Protein AF-X1MU13-F1 (afdb_monomer_lite)

pLDDT: mean 88.99, std 7.66, range [44.75, 97.38]

Foldseek 3Di:
DCLPLVLLLQLLLLVLLLVLQCVVPVFFDPVLLVLLSVLLSLLSNLSSVLVVQAPPPDPDDPPLSNVVSNVNSNVSSCPLVVLVVQAALDLPDGDPRHDHLVRSLVVVVVVVVVVCVVVVQVCQQPPPDDHRHDPVVVVVDDPVVVVVVVVVVVVVSVLSSVLSVVCSQLNSSLSSNLSCVVVLVVLCCVCPVVVSCVRGDPPSVVSSVSSNVSNVSSNVSSRVRNVD

InterPro domains:
  IPR009834 Ureide permease [PF07168] (65-223)
  IPR010651 Sugar transport protein [PTHR16119] (62-220)

Structure (mmCIF, N/CA/C/O backbone):
data_AF-X1MU13-F1
#
_entry.id   AF-X1MU13-F1
#
loop_
_atom_site.group_PDB
_atom_site.id
_atom_site.type_symbol
_atom_site.label_atom_id
_atom_site.label_alt_id
_atom_site.label_comp_id
_atom_site.label_asym_id
_atom_site.label_entity_id
_atom_site.label_seq_id
_atom_site.pdbx_PDB_ins_code
_atom_site.Cartn_x
_atom_site.Cartn_y
_atom_site.Cartn_z
_atom_site.occupancy
_atom_site.B_iso_or_equiv
_atom_site.auth_seq_id
_atom_site.auth_comp_id
_atom_site.auth_asym_id
_atom_site.auth_atom_id
_atom_site.pdbx_PDB_model_num
ATOM 1 N N . GLY A 1 1 ? -15.919 -3.069 11.197 1.00 44.75 1 GLY A N 1
ATOM 2 C CA . GLY A 1 1 ? -16.011 -2.377 9.890 1.00 44.75 1 GLY A CA 1
ATOM 3 C C . GLY A 1 1 ? -14.692 -2.392 9.126 1.00 44.75 1 GLY A C 1
ATOM 4 O O . GLY A 1 1 ? -14.558 -3.179 8.194 1.00 44.75 1 GLY A O 1
ATOM 5 N N . MET A 1 2 ? -13.712 -1.568 9.528 1.00 52.81 2 MET A N 1
ATOM 6 C CA . MET A 1 2 ? -12.391 -1.508 8.869 1.00 52.81 2 MET A CA 1
ATOM 7 C C . MET A 1 2 ? -11.614 -2.832 8.940 1.00 52.81 2 MET A C 1
ATOM 9 O O . MET A 1 2 ? -11.012 -3.215 7.949 1.00 52.81 2 MET A O 1
ATOM 13 N N . SER A 1 3 ? -11.747 -3.591 10.033 1.00 58.16 3 SER A N 1
ATOM 14 C CA . SER A 1 3 ? -11.114 -4.906 10.262 1.00 58.16 3 SER A CA 1
ATOM 15 C C . SER A 1 3 ? -11.415 -5.999 9.228 1.00 58.16 3 SER A C 1
ATOM 17 O O . SER A 1 3 ? -10.824 -7.065 9.292 1.00 58.16 3 SER A O 1
ATOM 19 N N . VAL A 1 4 ? -12.342 -5.782 8.292 1.00 59.03 4 VAL A N 1
ATOM 20 C CA . VAL A 1 4 ? -12.641 -6.730 7.201 1.00 59.03 4 VAL A CA 1
ATOM 21 C C . VAL A 1 4 ? -12.530 -6.047 5.845 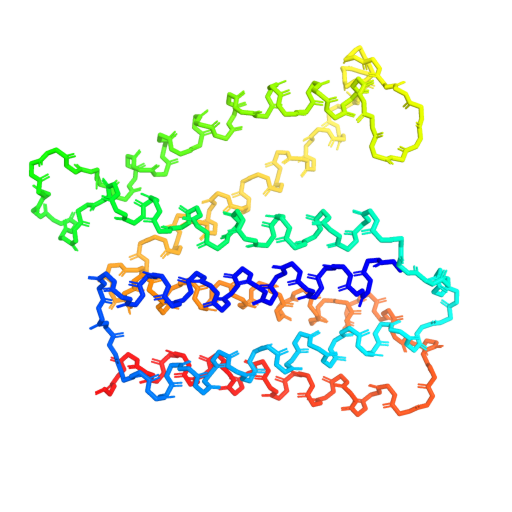1.00 59.03 4 VAL A C 1
ATOM 23 O O . VAL A 1 4 ? -11.964 -6.609 4.917 1.00 59.03 4 VAL A O 1
ATOM 26 N N . ALA A 1 5 ? -13.029 -4.817 5.734 1.00 72.19 5 ALA A N 1
ATOM 27 C CA . ALA A 1 5 ? -13.019 -4.069 4.485 1.00 72.19 5 ALA A CA 1
ATOM 28 C C . ALA A 1 5 ? -11.577 -3.721 4.040 1.00 72.19 5 ALA A C 1
ATOM 30 O O . ALA A 1 5 ? -11.226 -3.873 2.873 1.00 72.19 5 ALA A O 1
ATOM 31 N N . PHE A 1 6 ? -10.707 -3.339 4.979 1.00 74.56 6 PHE A N 1
ATOM 32 C CA . PHE A 1 6 ? -9.302 -3.020 4.704 1.00 74.56 6 PHE A CA 1
ATOM 33 C C . PHE A 1 6 ? -8.482 -4.245 4.237 1.00 74.56 6 PHE A C 1
ATOM 35 O O . PHE A 1 6 ? -7.893 -4.162 3.157 1.00 74.56 6 PHE A O 1
ATOM 42 N N . PRO A 1 7 ? -8.522 -5.402 4.934 1.00 82.94 7 PRO A N 1
ATOM 43 C CA . PRO A 1 7 ? -7.899 -6.646 4.469 1.00 82.94 7 PRO A CA 1
ATOM 44 C C . PRO A 1 7 ? -8.317 -7.068 3.062 1.00 82.94 7 PRO A C 1
ATOM 46 O O . PRO A 1 7 ? -7.475 -7.453 2.255 1.00 82.94 7 PRO A O 1
ATOM 49 N N . VAL A 1 8 ? -9.615 -6.971 2.753 1.00 85.12 8 VAL A N 1
ATOM 50 C CA . VAL A 1 8 ? -10.147 -7.333 1.433 1.00 85.12 8 VAL A CA 1
ATOM 51 C C . VAL A 1 8 ? -9.581 -6.411 0.356 1.00 85.12 8 VAL A C 1
ATOM 53 O O . VAL A 1 8 ? -9.080 -6.897 -0.653 1.00 85.12 8 VAL A O 1
ATOM 56 N N . GLY A 1 9 ? -9.609 -5.094 0.575 1.00 88.81 9 GLY A N 1
ATOM 57 C CA . GLY A 1 9 ? -9.086 -4.133 -0.396 1.00 88.81 9 GLY A CA 1
ATOM 58 C C . GLY A 1 9 ? -7.592 -4.322 -0.670 1.00 88.81 9 GLY A C 1
ATOM 59 O O . GLY A 1 9 ? -7.191 -4.442 -1.825 1.00 88.81 9 GLY A O 1
ATOM 60 N N . ILE A 1 10 ? -6.773 -4.410 0.381 1.00 87.88 10 ILE A N 1
ATOM 61 C CA . ILE A 1 10 ? -5.314 -4.547 0.240 1.00 87.88 10 ILE A CA 1
ATOM 62 C C . ILE A 1 10 ? -4.925 -5.918 -0.306 1.00 87.88 10 ILE A C 1
ATOM 64 O O . ILE A 1 10 ? -4.063 -5.995 -1.176 1.00 87.88 10 ILE A O 1
ATOM 68 N N . GLY A 1 11 ? -5.571 -6.993 0.155 1.00 90.44 11 GLY A N 1
ATOM 69 C CA . GLY A 1 11 ? -5.313 -8.341 -0.348 1.00 90.44 11 GLY A CA 1
ATOM 70 C C . GLY A 1 11 ? -5.619 -8.461 -1.841 1.00 90.44 11 GLY A C 1
ATOM 71 O O . GLY A 1 11 ? -4.804 -8.992 -2.593 1.00 90.44 11 GLY A O 1
ATOM 72 N N . ILE A 1 12 ? -6.750 -7.901 -2.292 1.00 92.50 12 ILE A N 1
ATOM 73 C CA . ILE A 1 12 ? -7.093 -7.842 -3.720 1.00 92.50 12 ILE A CA 1
ATOM 74 C C . ILE A 1 12 ? -6.062 -7.014 -4.484 1.00 92.50 12 ILE A C 1
ATOM 76 O O . ILE A 1 12 ? -5.574 -7.479 -5.512 1.00 92.50 12 ILE A O 1
ATOM 80 N N . ALA A 1 13 ? -5.713 -5.823 -3.986 1.00 93.44 13 ALA A N 1
ATOM 81 C CA . ALA A 1 13 ? -4.733 -4.955 -4.630 1.00 93.44 13 ALA A CA 1
ATOM 82 C C . ALA A 1 13 ? -3.395 -5.675 -4.821 1.00 93.44 13 ALA A C 1
ATOM 84 O O . ALA A 1 13 ? -2.892 -5.725 -5.939 1.00 93.44 13 ALA A O 1
ATOM 85 N N . LEU A 1 14 ? -2.880 -6.312 -3.763 1.00 93.94 14 LEU A N 1
ATOM 86 C CA . LEU A 1 14 ? -1.647 -7.094 -3.781 1.00 93.94 14 LEU A CA 1
ATOM 87 C C . LEU A 1 14 ? -1.684 -8.192 -4.846 1.00 93.94 14 LEU A C 1
ATOM 89 O O . LEU A 1 14 ? -0.840 -8.213 -5.739 1.00 93.94 14 LEU A O 1
ATOM 93 N N . VAL A 1 15 ? -2.655 -9.103 -4.752 1.00 95.00 15 VAL A N 1
ATOM 94 C CA . VAL A 1 15 ? -2.725 -10.276 -5.632 1.00 95.00 15 VAL A CA 1
ATOM 95 C C . VAL A 1 15 ? -2.905 -9.838 -7.080 1.00 95.00 15 VAL A C 1
ATOM 97 O O . VAL A 1 15 ? -2.161 -10.271 -7.960 1.00 95.00 15 VAL A O 1
ATOM 100 N N . LEU A 1 16 ? -3.860 -8.940 -7.327 1.00 95.00 16 LEU A N 1
ATOM 101 C CA . LEU A 1 16 ? -4.153 -8.456 -8.666 1.00 95.00 16 LEU A CA 1
ATOM 102 C C . LEU A 1 16 ? -2.959 -7.696 -9.246 1.00 95.00 16 LEU A C 1
ATOM 104 O O . LEU A 1 16 ? -2.559 -7.967 -10.374 1.00 95.00 16 LEU A O 1
ATOM 108 N N . GLY A 1 17 ? -2.359 -6.788 -8.480 1.00 93.06 17 GLY A N 1
ATOM 109 C CA . GLY A 1 17 ? -1.229 -5.993 -8.938 1.00 93.06 17 GLY A CA 1
ATOM 110 C C . GLY A 1 17 ? 0.007 -6.839 -9.232 1.00 93.06 17 GLY A C 1
ATOM 111 O O . GLY A 1 17 ? 0.627 -6.635 -10.276 1.00 93.06 17 GLY A O 1
ATOM 112 N N . VAL A 1 18 ? 0.335 -7.843 -8.409 1.00 93.56 18 VAL A N 1
ATOM 113 C CA . VAL A 1 18 ? 1.452 -8.759 -8.709 1.00 93.56 18 VAL A CA 1
ATOM 114 C C . VAL A 1 18 ? 1.170 -9.562 -9.978 1.00 93.56 18 VAL A C 1
ATOM 116 O O . VAL A 1 18 ? 2.009 -9.573 -10.876 1.00 93.56 18 VAL A O 1
ATOM 119 N N . ILE A 1 19 ? -0.017 -10.168 -10.109 1.00 94.19 19 ILE A N 1
ATOM 120 C CA . ILE A 1 19 ? -0.389 -10.946 -11.306 1.00 94.19 19 ILE A CA 1
ATOM 121 C C . ILE A 1 19 ? -0.325 -10.076 -12.564 1.00 94.19 19 ILE A C 1
ATOM 123 O O . ILE A 1 19 ? 0.229 -10.484 -13.585 1.00 94.19 19 ILE A O 1
ATOM 127 N N . LEU A 1 20 ? -0.903 -8.876 -12.508 1.00 93.38 20 LEU A N 1
ATOM 128 C CA . LEU A 1 20 ? -0.960 -7.975 -13.649 1.00 93.38 20 LEU A CA 1
ATOM 129 C C . LEU A 1 20 ? 0.431 -7.511 -14.074 1.00 93.38 20 LEU A C 1
ATOM 131 O O . LEU A 1 20 ? 0.701 -7.484 -15.272 1.00 93.38 20 LEU A O 1
ATOM 135 N N . ASN A 1 21 ? 1.306 -7.152 -13.137 1.00 91.69 21 ASN A N 1
ATOM 136 C CA . ASN A 1 21 ? 2.662 -6.729 -13.480 1.00 91.69 21 ASN A CA 1
ATOM 137 C C . ASN A 1 21 ? 3.511 -7.909 -13.977 1.00 91.69 21 ASN A C 1
ATOM 139 O O . ASN A 1 21 ? 4.212 -7.769 -14.976 1.00 91.69 21 ASN A O 1
ATOM 143 N N . TYR A 1 22 ? 3.378 -9.091 -13.366 1.00 92.06 22 TYR A N 1
ATOM 144 C CA . TYR A 1 22 ? 4.136 -10.281 -13.766 1.00 92.06 22 TYR A CA 1
ATOM 145 C C . TYR A 1 22 ? 3.783 -10.747 -15.184 1.00 92.06 22 TYR A C 1
ATOM 147 O O . TYR A 1 22 ? 4.659 -11.138 -15.943 1.00 92.06 22 TYR A O 1
ATOM 155 N N . LYS A 1 23 ? 2.508 -10.647 -15.590 1.00 91.31 23 LYS A N 1
ATOM 156 C CA . LYS A 1 23 ? 2.084 -10.984 -16.962 1.00 91.31 23 LYS A CA 1
ATOM 157 C C . LYS A 1 23 ? 2.728 -10.114 -18.046 1.00 91.31 23 LYS A C 1
ATOM 159 O O . LYS A 1 23 ? 2.787 -10.549 -19.188 1.00 91.31 23 LYS A O 1
ATOM 164 N N . VAL A 1 24 ? 3.121 -8.881 -17.723 1.00 86.44 24 VAL A N 1
ATOM 165 C CA . VAL A 1 24 ? 3.735 -7.953 -18.693 1.00 86.44 24 VAL A CA 1
ATOM 166 C C . VAL A 1 24 ? 5.239 -8.139 -18.720 1.00 86.44 24 VAL A C 1
ATOM 168 O O . VAL A 1 24 ? 5.832 -8.202 -19.791 1.00 86.44 24 VAL A O 1
ATOM 171 N N . THR A 1 25 ? 5.843 -8.243 -17.540 1.00 84.44 25 THR A N 1
ATOM 172 C CA . THR A 1 25 ? 7.286 -8.389 -17.390 1.00 84.44 25 THR A CA 1
ATOM 173 C C . THR A 1 25 ? 7.544 -9.541 -16.418 1.00 84.44 25 THR A C 1
ATOM 175 O O . THR A 1 25 ? 7.655 -9.309 -15.209 1.00 84.44 25 THR A O 1
ATOM 178 N N . PRO A 1 26 ? 7.572 -10.793 -16.916 1.00 87.44 26 PRO A N 1
ATOM 179 C CA . PRO A 1 26 ? 7.738 -11.978 -16.082 1.00 87.44 26 PRO A CA 1
ATOM 180 C C . PRO A 1 26 ? 9.185 -12.064 -15.597 1.00 87.44 26 PRO A C 1
ATOM 182 O O . PRO A 1 26 ? 10.057 -12.626 -16.254 1.00 87.44 26 PRO A O 1
ATOM 185 N N . ILE A 1 27 ? 9.442 -11.447 -14.446 1.00 88.69 27 ILE A N 1
ATOM 186 C CA . ILE A 1 27 ? 10.748 -11.406 -13.790 1.00 88.69 27 ILE A CA 1
ATOM 187 C C . ILE A 1 27 ? 10.697 -12.237 -12.507 1.00 88.69 27 ILE A C 1
ATOM 189 O O . ILE A 1 27 ? 9.871 -11.972 -11.633 1.00 88.69 27 ILE A O 1
ATOM 193 N N . GLY A 1 28 ? 11.632 -13.184 -12.386 1.00 90.88 28 GLY A N 1
ATOM 194 C CA . GLY A 1 28 ? 11.802 -14.051 -11.219 1.00 90.88 28 GLY A CA 1
ATOM 195 C C . GLY A 1 28 ? 10.944 -15.318 -11.245 1.00 90.88 28 GLY A C 1
ATOM 196 O O . GLY A 1 28 ? 10.003 -15.440 -12.038 1.00 90.88 28 GLY A O 1
ATOM 197 N N . ASN A 1 29 ? 11.263 -16.265 -10.361 1.00 94.69 29 ASN A N 1
ATOM 198 C CA . ASN A 1 29 ? 10.559 -17.537 -10.242 1.00 94.69 29 ASN A CA 1
ATOM 199 C C . ASN A 1 29 ? 9.082 -17.336 -9.830 1.00 94.69 29 ASN A C 1
ATOM 201 O O . ASN A 1 29 ? 8.804 -16.870 -8.717 1.00 94.69 29 ASN A O 1
ATOM 205 N N . PRO A 1 30 ? 8.113 -17.735 -10.678 1.00 93.94 30 PRO A N 1
ATOM 206 C CA . PRO A 1 30 ? 6.696 -17.490 -10.422 1.00 93.94 30 PRO A CA 1
ATOM 207 C C . PRO A 1 30 ? 6.184 -18.255 -9.201 1.00 93.94 30 PRO A C 1
ATOM 209 O O . PRO A 1 30 ? 5.375 -17.726 -8.443 1.00 93.94 30 PRO A O 1
ATOM 212 N N . ILE A 1 31 ? 6.651 -19.487 -8.983 1.00 95.75 31 ILE A N 1
ATOM 213 C CA . ILE A 1 31 ? 6.179 -20.336 -7.883 1.00 95.75 31 ILE A CA 1
ATOM 214 C C . ILE A 1 31 ? 6.548 -19.689 -6.549 1.00 95.75 31 ILE A C 1
ATOM 216 O O . ILE A 1 31 ? 5.691 -19.525 -5.683 1.00 95.75 31 ILE A O 1
ATOM 220 N N . ILE A 1 32 ? 7.805 -19.262 -6.409 1.00 96.19 32 ILE A N 1
ATOM 221 C CA . ILE A 1 32 ? 8.304 -18.619 -5.188 1.00 96.19 32 ILE A CA 1
ATOM 222 C C . ILE A 1 32 ? 7.608 -17.269 -4.973 1.00 96.19 32 ILE A C 1
ATOM 224 O O . ILE A 1 32 ? 7.171 -16.977 -3.858 1.00 96.19 32 ILE A O 1
ATOM 228 N N . LEU A 1 33 ? 7.429 -16.478 -6.038 1.00 95.69 33 LEU A N 1
ATOM 229 C CA . LEU A 1 33 ? 6.733 -15.193 -5.968 1.00 95.69 33 LEU A CA 1
ATOM 230 C C . LEU A 1 33 ? 5.293 -15.354 -5.467 1.00 95.69 33 LEU A C 1
ATOM 232 O O . LEU A 1 33 ? 4.890 -14.684 -4.516 1.00 95.69 33 LEU A O 1
ATOM 236 N N . PHE A 1 34 ? 4.512 -16.249 -6.078 1.00 96.25 34 PHE A N 1
ATOM 237 C CA . PHE A 1 34 ? 3.111 -16.445 -5.702 1.00 96.25 34 PHE A CA 1
ATOM 238 C C . PHE A 1 34 ? 2.955 -17.122 -4.338 1.00 96.25 34 PHE A C 1
ATOM 240 O O . PHE A 1 34 ? 2.013 -16.793 -3.618 1.00 96.25 34 PHE A O 1
ATOM 247 N N . LEU A 1 35 ? 3.891 -17.990 -3.935 1.00 97.31 35 LEU A N 1
ATOM 248 C CA . LEU A 1 35 ? 3.956 -18.518 -2.569 1.00 97.31 35 LEU A CA 1
ATOM 249 C C . LEU A 1 35 ? 4.182 -17.385 -1.555 1.00 97.31 35 LEU A C 1
ATOM 251 O O . LEU A 1 35 ? 3.479 -17.300 -0.548 1.00 97.31 35 LEU A O 1
ATOM 255 N N . GLY A 1 36 ? 5.119 -16.478 -1.847 1.00 96.75 36 GLY A N 1
ATOM 256 C CA . GLY A 1 36 ? 5.383 -15.304 -1.020 1.00 96.75 36 GLY A CA 1
ATOM 257 C C . GLY A 1 36 ? 4.160 -14.393 -0.904 1.00 96.75 36 GLY A C 1
ATOM 258 O O . GLY A 1 36 ? 3.755 -14.032 0.200 1.00 96.75 36 GLY A O 1
ATOM 259 N N . VAL A 1 37 ? 3.496 -14.102 -2.027 1.00 96.81 37 VAL A N 1
ATOM 260 C CA . VAL A 1 37 ? 2.235 -13.342 -2.048 1.00 96.81 37 VAL A CA 1
ATOM 261 C C . VAL A 1 37 ? 1.146 -14.034 -1.228 1.00 96.81 37 VAL A C 1
ATOM 263 O O . VAL A 1 37 ? 0.466 -13.369 -0.448 1.00 96.81 37 VAL A O 1
ATOM 266 N N . ALA A 1 38 ? 0.989 -15.354 -1.350 1.00 97.06 38 ALA A N 1
ATOM 267 C CA . ALA A 1 38 ? 0.004 -16.111 -0.582 1.00 97.06 38 ALA A CA 1
ATOM 268 C C . ALA A 1 38 ? 0.256 -16.019 0.932 1.00 97.06 38 ALA A C 1
ATOM 270 O O . ALA A 1 38 ? -0.693 -15.841 1.697 1.00 97.06 38 ALA A O 1
ATOM 271 N N . LEU A 1 39 ? 1.520 -16.060 1.372 1.00 97.38 39 LEU A N 1
ATOM 272 C CA . LEU A 1 39 ? 1.868 -15.840 2.779 1.00 97.38 39 LEU A CA 1
ATOM 273 C C . LEU A 1 39 ? 1.555 -14.417 3.245 1.00 97.38 39 LEU A C 1
ATOM 275 O O . LEU A 1 39 ? 1.022 -14.249 4.339 1.00 97.38 39 LEU A O 1
ATOM 279 N N . VAL A 1 40 ? 1.814 -13.393 2.427 1.00 96.62 40 VAL A N 1
ATOM 280 C CA . VAL A 1 40 ? 1.444 -12.010 2.772 1.00 96.62 40 VAL A CA 1
ATOM 281 C C . VAL A 1 40 ? -0.078 -11.862 2.879 1.00 96.62 40 VAL A C 1
ATOM 283 O O . VAL A 1 40 ? -0.571 -11.234 3.814 1.00 96.62 40 VAL A O 1
ATOM 286 N N . VAL A 1 41 ? -0.850 -12.489 1.986 1.00 95.50 41 VAL A N 1
ATOM 287 C CA . VAL A 1 41 ? -2.320 -12.525 2.091 1.00 95.50 41 VAL A CA 1
ATOM 288 C C . VAL A 1 41 ? -2.761 -13.223 3.378 1.00 95.50 41 VAL A C 1
ATOM 290 O O . VAL A 1 41 ? -3.629 -12.708 4.083 1.00 95.50 41 VAL A O 1
ATOM 293 N N . ALA A 1 42 ? -2.146 -14.355 3.729 1.00 95.94 42 ALA A N 1
ATOM 294 C CA . ALA A 1 42 ? -2.417 -15.035 4.992 1.00 95.94 42 ALA A CA 1
ATOM 295 C C . ALA A 1 42 ? -2.113 -14.128 6.197 1.00 95.94 42 ALA A C 1
ATOM 297 O O . ALA A 1 42 ? -2.915 -14.067 7.127 1.00 95.94 42 ALA A O 1
ATOM 298 N N . ALA A 1 43 ? -1.021 -13.360 6.152 1.00 95.12 43 ALA A N 1
ATOM 299 C CA . ALA A 1 43 ? -0.683 -12.385 7.184 1.00 95.12 43 ALA A CA 1
ATOM 300 C C . ALA A 1 43 ? -1.762 -11.298 7.324 1.00 95.12 43 ALA A C 1
ATOM 302 O O . ALA A 1 43 ? -2.230 -11.044 8.429 1.00 95.12 43 ALA A O 1
ATOM 303 N N . ILE A 1 44 ? -2.234 -10.725 6.213 1.00 92.31 44 ILE A N 1
ATOM 304 C CA . ILE A 1 44 ? -3.316 -9.724 6.206 1.00 92.31 44 ILE A CA 1
ATOM 305 C C . ILE A 1 44 ? -4.615 -10.298 6.805 1.00 92.31 44 ILE A C 1
ATOM 307 O O . ILE A 1 44 ? -5.335 -9.608 7.529 1.00 92.31 44 ILE A O 1
ATOM 311 N N . ILE A 1 45 ? -4.925 -11.570 6.539 1.00 92.06 45 ILE A N 1
ATOM 312 C CA . ILE A 1 45 ? -6.093 -12.254 7.117 1.00 92.06 45 ILE A CA 1
ATOM 313 C C . ILE A 1 45 ? -5.911 -12.487 8.624 1.00 92.06 45 ILE A C 1
ATOM 315 O O . ILE A 1 45 ? -6.862 -12.318 9.392 1.00 92.06 45 ILE A O 1
ATOM 319 N N . LEU A 1 46 ? -4.711 -12.866 9.064 1.00 93.31 46 LEU A N 1
ATOM 320 C CA . LEU A 1 46 ? -4.398 -13.043 10.483 1.00 93.31 46 LEU A CA 1
ATOM 321 C C . LEU A 1 46 ? -4.468 -11.715 11.244 1.00 93.31 46 LEU A C 1
ATOM 323 O O . LEU A 1 46 ? -5.033 -11.686 12.337 1.00 93.31 46 LEU A O 1
ATOM 327 N N . ASP A 1 47 ? -3.985 -10.625 10.646 1.00 90.19 47 ASP A N 1
ATOM 328 C CA . ASP A 1 47 ? -4.106 -9.269 11.188 1.00 90.19 47 ASP A CA 1
ATOM 329 C C . ASP A 1 47 ? -5.579 -8.891 11.383 1.00 90.19 47 ASP A C 1
ATOM 331 O O . ASP A 1 47 ? -6.031 -8.575 12.485 1.00 90.19 47 ASP A O 1
ATOM 335 N N . ALA A 1 48 ? -6.386 -9.063 10.333 1.00 88.69 48 ALA A N 1
ATOM 336 C CA . ALA A 1 48 ? -7.832 -8.865 10.376 1.00 88.69 48 ALA A CA 1
ATOM 337 C C . ALA A 1 48 ? -8.500 -9.643 11.522 1.00 88.69 48 ALA A C 1
ATOM 339 O O . ALA A 1 48 ? -9.376 -9.129 12.228 1.00 88.69 48 ALA A O 1
ATOM 340 N N . ALA A 1 49 ? -8.096 -10.904 11.701 1.00 89.56 49 ALA A N 1
ATOM 341 C CA . ALA A 1 49 ? -8.594 -11.773 12.756 1.00 89.56 49 ALA A CA 1
ATOM 342 C C . ALA A 1 49 ? -8.146 -11.309 14.152 1.00 89.56 49 ALA A C 1
ATOM 344 O O . ALA A 1 49 ? -8.948 -11.368 15.086 1.00 89.56 49 ALA A O 1
ATOM 345 N N . ALA A 1 50 ? -6.917 -10.806 14.299 1.00 89.19 50 ALA A N 1
ATOM 346 C CA . ALA A 1 50 ? -6.429 -10.216 15.541 1.00 89.19 50 ALA A CA 1
ATOM 347 C C . ALA A 1 50 ? -7.227 -8.955 15.901 1.00 89.19 50 ALA A C 1
ATOM 349 O O . ALA A 1 50 ? -7.710 -8.836 17.026 1.00 89.19 50 ALA A O 1
ATOM 350 N N . TYR A 1 51 ? -7.483 -8.063 14.940 1.00 85.38 51 TYR A N 1
ATOM 351 C CA . T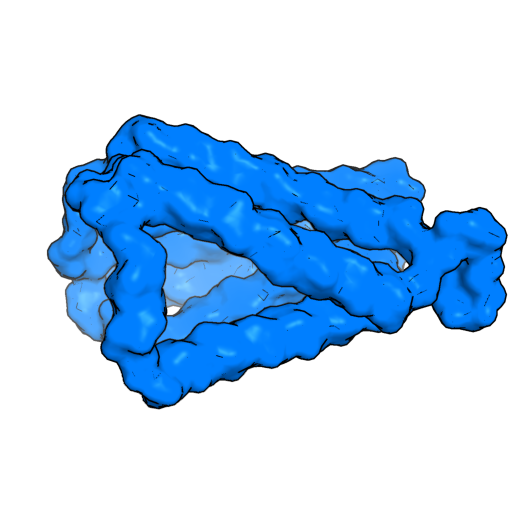YR A 1 51 ? -8.301 -6.871 15.174 1.00 85.38 51 TYR A CA 1
ATOM 352 C C . TYR A 1 51 ? -9.721 -7.219 15.623 1.00 85.38 51 TYR A C 1
ATOM 354 O O . TYR A 1 51 ? -10.256 -6.563 16.518 1.00 85.38 51 TYR A O 1
ATOM 362 N N . LYS A 1 52 ? -10.338 -8.272 15.069 1.00 85.12 52 LYS A N 1
ATOM 363 C CA . LYS A 1 52 ? -11.668 -8.741 15.506 1.00 85.12 52 LYS A CA 1
ATOM 364 C C . LYS A 1 52 ? -11.725 -9.159 16.980 1.00 85.12 52 LYS A C 1
ATOM 366 O O . LYS A 1 52 ? -12.820 -9.210 17.530 1.00 85.12 52 LYS A O 1
ATOM 371 N N . LYS A 1 53 ? -10.583 -9.452 17.609 1.00 87.56 53 LYS A N 1
ATOM 372 C CA . LYS A 1 53 ? -10.483 -9.826 19.026 1.00 87.56 53 LYS A CA 1
ATOM 373 C C . LYS A 1 53 ? -10.388 -8.638 19.988 1.00 87.56 53 LYS A C 1
ATOM 375 O O . LYS A 1 53 ? -10.346 -8.870 21.199 1.00 87.56 53 LYS A O 1
ATOM 380 N N . LEU A 1 54 ? -10.352 -7.405 19.478 1.00 86.19 54 LEU A N 1
ATOM 381 C CA . LEU A 1 54 ? -10.363 -6.197 20.299 1.00 86.19 54 LEU A CA 1
ATOM 382 C C . LEU A 1 54 ? -11.763 -5.896 20.860 1.00 86.19 54 LEU A C 1
ATOM 384 O O . LEU A 1 54 ? -12.762 -6.072 20.150 1.00 86.19 54 LEU A O 1
ATOM 388 N N . PRO A 1 55 ? -11.851 -5.396 22.106 1.00 78.50 55 PRO A N 1
ATOM 389 C CA . PRO A 1 55 ? -13.104 -4.911 22.669 1.00 78.50 55 PRO A CA 1
ATOM 390 C C . PRO A 1 55 ? -13.639 -3.718 21.856 1.00 78.50 55 PRO A C 1
ATOM 392 O O . PRO A 1 55 ? -12.882 -2.980 21.230 1.00 78.50 55 PRO A O 1
ATOM 395 N N . ASN A 1 56 ? -14.961 -3.524 21.845 1.00 73.38 56 ASN A N 1
ATOM 396 C CA . ASN A 1 56 ? -15.645 -2.420 21.146 1.00 73.38 56 ASN A CA 1
ATOM 397 C C . ASN A 1 56 ? -15.514 -2.396 19.606 1.00 73.38 56 ASN A C 1
ATOM 399 O O . ASN A 1 56 ? -15.798 -1.377 18.973 1.00 73.38 56 ASN A O 1
ATOM 403 N N . GLN A 1 57 ? -15.169 -3.519 18.965 1.00 68.69 57 GLN A N 1
ATOM 404 C CA . GLN A 1 57 ? -15.303 -3.656 17.510 1.00 68.69 57 GLN A CA 1
ATOM 405 C C . GLN A 1 57 ? -16.768 -3.465 17.083 1.00 68.69 57 GLN A C 1
ATOM 407 O O . GLN A 1 57 ? -17.659 -4.212 17.494 1.00 68.69 57 GLN A O 1
ATOM 412 N N . ALA A 1 58 ? -17.011 -2.482 16.211 1.00 63.06 58 ALA A N 1
ATOM 413 C CA . ALA A 1 58 ? -18.323 -2.259 15.611 1.00 63.06 58 ALA A CA 1
ATOM 414 C C . ALA A 1 58 ? -18.824 -3.545 14.930 1.00 63.06 58 ALA A C 1
ATOM 416 O O . ALA A 1 58 ? -18.164 -4.078 14.027 1.00 63.06 58 ALA A O 1
ATOM 417 N N . LYS A 1 59 ? -19.992 -4.031 15.373 1.00 55.78 59 LYS A N 1
ATOM 418 C CA . LYS A 1 59 ? -20.614 -5.263 14.877 1.00 55.78 59 LYS A CA 1
ATOM 419 C C . LYS A 1 59 ? -21.001 -5.091 13.406 1.00 55.78 59 LYS A C 1
ATOM 421 O O . LYS A 1 59 ? -21.902 -4.328 13.075 1.00 55.78 59 LYS A O 1
ATOM 426 N N . GLY A 1 60 ? -20.321 -5.833 12.536 1.00 59.25 60 GLY A N 1
ATOM 427 C CA . GLY A 1 60 ? -20.680 -5.976 11.128 1.00 59.25 60 GLY A CA 1
ATOM 428 C C . GLY A 1 60 ? -19.956 -5.035 10.163 1.00 59.25 60 GLY A C 1
ATOM 429 O O . GLY A 1 60 ? -19.437 -3.969 10.503 1.00 59.25 60 GLY A O 1
ATOM 430 N N . VAL A 1 61 ? -19.894 -5.482 8.914 1.00 66.00 61 VAL A N 1
ATOM 431 C CA . VAL A 1 61 ? -19.445 -4.705 7.758 1.00 66.00 61 VAL A CA 1
ATOM 432 C C . VAL A 1 61 ? -20.700 -4.386 6.964 1.00 66.00 61 VAL A C 1
ATOM 434 O O . VAL A 1 61 ? -21.455 -5.295 6.636 1.00 66.00 61 VAL A O 1
ATOM 437 N N . SER A 1 62 ? -20.942 -3.114 6.656 1.00 75.62 62 SER A N 1
ATOM 438 C CA . SER A 1 62 ? -22.007 -2.768 5.714 1.00 75.62 62 SER A CA 1
ATOM 439 C C . SER A 1 62 ? -21.649 -3.317 4.333 1.00 75.62 62 SER A C 1
ATOM 441 O O . SER A 1 62 ? -20.520 -3.121 3.880 1.00 75.62 62 SER A O 1
ATOM 443 N N . THR A 1 63 ? -22.605 -3.931 3.632 1.00 81.62 63 THR A N 1
ATOM 444 C CA . THR A 1 63 ? -22.444 -4.388 2.239 1.00 81.62 63 THR A CA 1
ATOM 445 C C . THR A 1 63 ? -21.858 -3.292 1.347 1.00 81.62 63 THR A C 1
ATOM 447 O O . THR A 1 63 ? -20.984 -3.556 0.526 1.00 81.62 63 THR A O 1
ATOM 450 N N . LYS A 1 64 ? -22.256 -2.033 1.580 1.00 82.06 64 LYS A N 1
ATOM 451 C CA . LYS A 1 64 ? -21.725 -0.853 0.885 1.00 82.06 64 LYS A CA 1
ATOM 452 C C . LYS A 1 64 ? -20.227 -0.649 1.137 1.00 82.06 64 LYS A C 1
ATOM 454 O O . LYS A 1 64 ? -19.489 -0.344 0.208 1.00 82.06 64 LYS A O 1
ATOM 459 N N . GLY A 1 65 ? -19.775 -0.826 2.379 1.00 83.12 65 GLY A N 1
ATOM 460 C CA . GLY A 1 65 ? -18.362 -0.711 2.748 1.00 83.12 65 GLY A CA 1
ATOM 461 C C . GLY A 1 65 ? -17.511 -1.836 2.159 1.00 83.12 65 GLY A C 1
ATOM 462 O O . GLY A 1 65 ? -16.417 -1.575 1.673 1.00 83.12 65 GLY A O 1
ATOM 463 N N . LEU A 1 66 ? -18.034 -3.066 2.132 1.00 85.31 66 LEU A N 1
ATOM 464 C CA . LEU A 1 66 ? -17.355 -4.194 1.492 1.00 85.31 66 LEU A CA 1
ATOM 465 C C . LEU A 1 66 ? -17.222 -3.986 -0.023 1.00 85.31 66 LEU A C 1
ATOM 467 O O . LEU A 1 66 ? -16.127 -4.132 -0.560 1.00 85.31 66 LEU A O 1
ATOM 471 N N . ALA A 1 67 ? -18.309 -3.594 -0.695 1.00 88.75 67 ALA A N 1
ATOM 472 C CA . ALA A 1 67 ? -18.296 -3.301 -2.127 1.00 88.75 67 ALA A CA 1
ATOM 473 C C . ALA A 1 67 ? -17.303 -2.180 -2.471 1.00 88.75 67 ALA A C 1
ATOM 475 O O . ALA A 1 67 ? -16.541 -2.301 -3.430 1.00 88.75 67 ALA A O 1
ATOM 476 N N . LEU A 1 68 ? -17.260 -1.122 -1.653 1.00 88.44 68 LEU A N 1
ATOM 477 C CA . LEU A 1 68 ? -16.309 -0.028 -1.828 1.00 88.44 68 LEU A CA 1
ATOM 478 C C . LEU A 1 68 ? -14.861 -0.507 -1.673 1.00 88.44 68 LEU A C 1
ATOM 480 O O . LEU A 1 68 ? -14.022 -0.172 -2.499 1.00 88.44 68 LEU A O 1
ATOM 484 N N . SER A 1 69 ? -14.571 -1.331 -0.667 1.00 89.69 69 SER A N 1
ATOM 485 C CA . SER A 1 69 ? -13.231 -1.887 -0.469 1.00 89.69 69 SER A CA 1
ATOM 486 C C . SER A 1 69 ? -12.774 -2.800 -1.598 1.00 89.69 69 SER A C 1
ATOM 488 O O . SER A 1 69 ? -11.615 -2.718 -1.993 1.00 89.69 69 SER A O 1
ATOM 490 N N . VAL A 1 70 ? -13.666 -3.629 -2.147 1.00 91.75 70 VAL A N 1
ATOM 491 C CA . VAL A 1 70 ? -13.362 -4.445 -3.332 1.00 91.75 70 VAL A CA 1
ATOM 492 C C . VAL A 1 70 ? -13.042 -3.543 -4.521 1.00 91.75 70 VAL A C 1
ATOM 494 O O . VAL A 1 70 ? -12.003 -3.722 -5.151 1.00 91.75 70 VAL A O 1
ATOM 497 N N . LEU A 1 71 ? -13.878 -2.534 -4.793 1.00 92.38 71 LEU A N 1
ATOM 498 C CA . LEU A 1 71 ? -13.654 -1.593 -5.892 1.00 92.38 71 LEU A CA 1
ATOM 499 C C . LEU A 1 71 ? -12.322 -0.845 -5.738 1.00 92.38 71 LEU A C 1
ATOM 501 O O . LEU A 1 71 ? -11.536 -0.790 -6.681 1.00 92.38 71 LEU A O 1
ATOM 505 N N . CYS A 1 72 ? -12.039 -0.314 -4.546 1.00 90.62 72 CYS A N 1
ATOM 506 C CA . CYS A 1 72 ? -10.770 0.345 -4.243 1.00 90.62 72 CYS A CA 1
ATOM 507 C C . CYS A 1 72 ? -9.581 -0.608 -4.402 1.00 90.62 72 CYS A C 1
ATOM 509 O O . CYS A 1 72 ? -8.576 -0.211 -4.983 1.00 90.62 72 CYS A O 1
ATOM 511 N N . GLY A 1 73 ? -9.697 -1.856 -3.940 1.00 91.56 73 GLY A N 1
ATOM 512 C CA . GLY A 1 73 ? -8.657 -2.872 -4.092 1.00 91.56 73 GLY A CA 1
ATOM 513 C C . GLY A 1 73 ? -8.362 -3.195 -5.554 1.00 91.56 73 GLY A C 1
ATOM 514 O O . GLY A 1 73 ? -7.204 -3.233 -5.957 1.00 91.56 73 GLY A O 1
ATOM 515 N N . VAL A 1 74 ? -9.401 -3.341 -6.380 1.00 93.50 74 VAL A N 1
ATOM 516 C CA . VAL A 1 74 ? -9.251 -3.553 -7.826 1.00 93.50 74 VAL A CA 1
ATOM 517 C C . VAL A 1 74 ? -8.550 -2.358 -8.474 1.00 93.50 74 VAL A C 1
ATOM 519 O O . VAL A 1 74 ? -7.522 -2.539 -9.123 1.00 93.50 74 VAL A O 1
ATOM 522 N N . LEU A 1 75 ? -9.039 -1.132 -8.249 1.00 92.00 75 LEU A N 1
ATOM 523 C CA . LEU A 1 75 ? -8.415 0.090 -8.778 1.00 92.00 75 LEU A CA 1
ATOM 524 C C . LEU A 1 75 ? -6.947 0.221 -8.334 1.00 92.00 75 LEU A C 1
ATOM 526 O O . LEU A 1 75 ? -6.077 0.558 -9.140 1.00 92.00 75 LEU A O 1
ATOM 530 N N . MET A 1 76 ? -6.658 -0.109 -7.072 1.00 88.94 76 MET A N 1
ATOM 531 C CA . MET A 1 76 ? -5.308 -0.087 -6.510 1.00 88.94 76 MET A CA 1
ATOM 532 C C . MET A 1 76 ? -4.404 -1.208 -7.067 1.00 88.94 76 MET A C 1
ATOM 534 O O . MET A 1 76 ? -3.189 -1.044 -7.142 1.00 88.94 76 MET A O 1
ATOM 538 N N . GLY A 1 77 ? -4.960 -2.334 -7.511 1.00 87.75 77 GLY A N 1
ATOM 539 C CA . GLY A 1 77 ? -4.204 -3.356 -8.241 1.00 87.75 77 GLY A CA 1
ATOM 540 C C . GLY A 1 77 ? -3.795 -2.896 -9.646 1.00 87.75 77 GLY A C 1
ATOM 541 O O . GLY A 1 77 ? -2.723 -3.250 -10.133 1.00 87.75 77 GLY A O 1
ATOM 542 N N . PHE A 1 78 ? -4.618 -2.067 -10.297 1.00 90.38 78 PHE A N 1
ATOM 543 C CA . PHE A 1 78 ? -4.362 -1.596 -11.661 1.00 90.38 78 PHE A CA 1
ATOM 544 C C . PHE A 1 78 ? -3.412 -0.394 -11.749 1.00 90.38 78 PHE A C 1
ATOM 546 O O . PHE A 1 78 ? -2.665 -0.309 -12.724 1.00 90.38 78 PHE A O 1
ATOM 553 N N . PHE A 1 79 ? -3.407 0.531 -10.777 1.00 89.06 79 PHE A N 1
ATOM 554 C CA . PHE A 1 79 ? -2.661 1.793 -10.940 1.00 89.06 79 PHE A CA 1
ATOM 555 C C . PHE A 1 79 ? -1.165 1.566 -11.205 1.00 89.06 79 PHE A C 1
ATOM 557 O O . PHE A 1 79 ? -0.608 2.177 -12.115 1.00 89.06 79 PHE A O 1
ATOM 564 N N . TYR A 1 80 ? -0.523 0.659 -10.456 1.00 86.25 80 TYR A N 1
ATOM 565 C CA . TYR A 1 80 ? 0.920 0.439 -10.569 1.00 86.25 80 TYR A CA 1
ATOM 566 C C . TYR A 1 80 ? 1.290 -0.117 -11.942 1.00 86.25 80 TYR A C 1
ATOM 568 O O . TYR A 1 80 ? 2.292 0.289 -12.518 1.00 86.25 80 TYR A O 1
ATOM 576 N N . ARG A 1 81 ? 0.428 -0.969 -12.515 1.00 88.38 81 ARG A N 1
ATOM 577 C CA . ARG A 1 81 ? 0.581 -1.468 -13.886 1.00 88.38 81 ARG A CA 1
ATOM 578 C C . ARG A 1 81 ? 0.551 -0.327 -14.901 1.00 88.38 81 ARG A C 1
ATOM 580 O O . ARG A 1 81 ? 1.361 -0.323 -15.820 1.00 88.38 81 ARG A O 1
ATOM 587 N N . PHE A 1 82 ? -0.376 0.623 -14.771 1.00 91.69 82 PHE A N 1
ATOM 588 C CA . PHE A 1 82 ? -0.449 1.748 -15.708 1.00 91.69 82 PHE A CA 1
ATOM 589 C C . PHE A 1 82 ? 0.796 2.630 -15.626 1.00 91.69 82 PHE A C 1
ATOM 591 O O . PHE A 1 82 ? 1.360 2.973 -16.665 1.00 91.69 82 PHE A O 1
ATOM 598 N N . VAL A 1 83 ? 1.282 2.900 -14.412 1.00 91.50 83 VAL A N 1
ATOM 599 C CA . VAL A 1 83 ? 2.550 3.616 -14.215 1.00 91.50 83 VAL A CA 1
ATOM 600 C C . VAL A 1 83 ? 3.707 2.836 -14.844 1.00 91.50 83 VAL A C 1
ATOM 602 O O . VAL A 1 83 ? 4.411 3.392 -15.683 1.00 91.50 83 VAL A O 1
ATOM 605 N N . ALA A 1 84 ? 3.844 1.542 -14.544 1.00 89.50 84 ALA A N 1
ATOM 606 C CA . ALA A 1 84 ? 4.855 0.664 -15.138 1.00 89.50 84 ALA A CA 1
ATOM 607 C C . ALA A 1 84 ? 4.804 0.676 -16.674 1.00 89.50 84 ALA A C 1
ATOM 609 O O . ALA A 1 84 ? 5.825 0.850 -17.326 1.00 89.50 84 ALA A O 1
ATOM 610 N N . SER A 1 85 ? 3.609 0.594 -17.265 1.00 90.00 85 SER A N 1
ATOM 611 C CA . SER A 1 85 ? 3.433 0.602 -18.722 1.00 90.00 85 SER A CA 1
ATOM 612 C C . SER A 1 85 ? 3.786 1.935 -19.386 1.00 90.00 85 SER A C 1
ATOM 614 O O . SER A 1 85 ? 4.098 1.954 -20.577 1.00 90.00 85 SER A O 1
ATOM 616 N N . SER A 1 86 ? 3.734 3.043 -18.643 1.00 91.31 86 SER A N 1
ATOM 617 C CA . SER A 1 86 ? 4.129 4.369 -19.131 1.00 91.31 86 SER A CA 1
ATOM 618 C C . SER A 1 86 ? 5.644 4.591 -19.100 1.00 91.31 86 SER A C 1
ATOM 620 O O . SER A 1 86 ? 6.137 5.509 -19.754 1.00 91.31 86 SER A O 1
ATOM 622 N N . MET A 1 87 ? 6.382 3.753 -18.366 1.00 91.44 87 MET A N 1
ATOM 623 C CA . MET A 1 87 ? 7.823 3.880 -18.173 1.00 91.44 87 MET A CA 1
ATOM 624 C C . MET A 1 87 ? 8.616 2.990 -19.124 1.00 91.44 87 MET A C 1
ATOM 626 O O . MET A 1 87 ? 8.123 1.970 -19.606 1.00 91.44 87 MET A O 1
ATOM 630 N N . SER A 1 88 ? 9.853 3.407 -19.380 1.00 85.75 88 SER A N 1
ATOM 631 C CA . SER A 1 88 ? 10.843 2.598 -20.092 1.00 85.75 88 SER A CA 1
ATOM 632 C C . SER A 1 88 ? 11.315 1.460 -19.193 1.00 85.75 88 SER A C 1
ATOM 634 O O . SER A 1 88 ? 11.396 1.632 -17.976 1.00 85.75 88 SER A O 1
ATOM 636 N N . THR A 1 89 ? 11.635 0.307 -19.777 1.00 80.19 89 THR A N 1
ATOM 637 C CA . THR A 1 89 ? 12.225 -0.809 -19.021 1.00 80.19 89 THR A CA 1
ATOM 638 C C . THR A 1 89 ? 13.718 -0.603 -18.754 1.00 80.19 89 THR A C 1
ATOM 640 O O . THR A 1 89 ? 14.206 -0.996 -17.696 1.00 80.19 89 THR A O 1
ATOM 643 N N . ASP A 1 90 ? 14.418 0.084 -19.662 1.00 83.00 90 ASP A N 1
ATOM 644 C CA . ASP A 1 90 ? 15.765 0.616 -19.449 1.00 83.00 90 ASP A CA 1
ATOM 645 C C . ASP A 1 90 ? 15.671 2.071 -18.958 1.00 83.00 90 ASP A C 1
ATOM 647 O O . ASP A 1 90 ? 15.066 2.929 -19.608 1.00 83.00 90 ASP A O 1
ATOM 651 N N . PHE A 1 91 ? 16.244 2.349 -17.785 1.00 84.75 91 PHE A N 1
ATOM 652 C CA . PHE A 1 91 ? 16.245 3.679 -17.167 1.00 84.75 91 PHE A CA 1
ATOM 653 C C . PHE A 1 91 ? 17.407 4.568 -17.641 1.00 84.75 91 PHE A C 1
ATOM 655 O O . PHE A 1 91 ? 17.423 5.753 -17.313 1.00 84.75 91 PHE A O 1
ATOM 662 N N . ILE A 1 92 ? 18.363 4.013 -18.393 1.00 83.12 92 ILE A N 1
ATOM 663 C CA . ILE A 1 92 ? 19.505 4.723 -18.978 1.00 83.12 92 ILE A CA 1
ATOM 664 C C . ILE A 1 92 ? 19.180 5.101 -20.424 1.00 83.12 92 ILE A C 1
ATOM 666 O O . ILE A 1 92 ? 19.193 6.283 -20.765 1.00 83.12 92 ILE A O 1
ATOM 670 N N . ASN A 1 93 ? 18.835 4.118 -21.262 1.00 86.25 93 ASN A N 1
ATOM 671 C CA . ASN A 1 93 ? 18.439 4.351 -22.652 1.00 86.25 93 ASN A CA 1
ATOM 672 C C . ASN A 1 93 ? 16.917 4.278 -22.769 1.00 86.25 93 ASN A C 1
ATOM 674 O O . ASN A 1 93 ? 16.337 3.213 -22.963 1.00 86.25 93 ASN A O 1
ATOM 678 N N . LEU A 1 94 ? 16.262 5.427 -22.617 1.00 87.31 94 LEU A N 1
ATOM 679 C CA . LEU A 1 94 ? 14.804 5.489 -22.623 1.00 87.31 94 LEU A CA 1
ATOM 680 C C . LEU A 1 94 ? 14.232 5.125 -24.000 1.00 87.31 94 LEU A C 1
ATOM 682 O O . LEU A 1 94 ? 14.598 5.711 -25.020 1.00 87.31 94 LEU A O 1
ATOM 686 N N . GLU A 1 95 ? 13.270 4.206 -24.007 1.00 87.50 95 GLU A N 1
ATOM 687 C CA . GLU A 1 95 ? 12.457 3.899 -25.182 1.00 87.50 95 GLU A CA 1
ATOM 688 C C . GLU A 1 95 ? 11.692 5.149 -25.662 1.00 87.50 95 GLU A C 1
ATOM 690 O O . GLU A 1 95 ? 11.141 5.921 -24.867 1.00 87.50 95 GLU A O 1
ATOM 695 N N . THR A 1 96 ? 11.611 5.356 -26.979 1.00 87.62 96 THR A N 1
A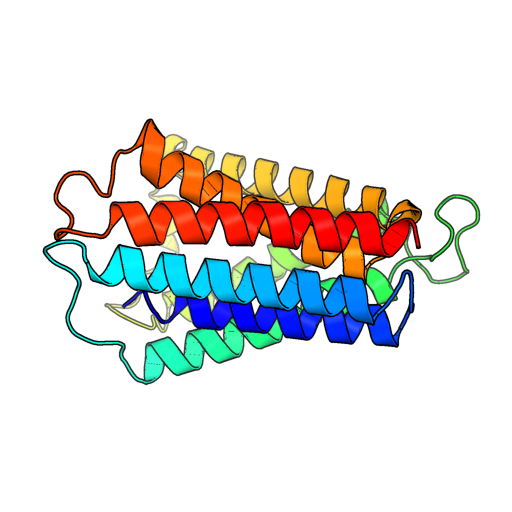TOM 696 C CA . THR A 1 96 ? 10.891 6.503 -27.549 1.00 87.62 96 THR A CA 1
ATOM 697 C C . THR A 1 96 ? 9.415 6.485 -27.139 1.00 87.62 96 THR A C 1
ATOM 699 O O . THR A 1 96 ? 8.713 5.495 -27.326 1.00 87.62 96 THR A O 1
ATOM 702 N N . GLY A 1 97 ? 8.929 7.600 -26.586 1.00 87.12 97 GLY A N 1
ATOM 703 C CA . GLY A 1 97 ? 7.544 7.732 -26.118 1.00 87.12 97 GLY A CA 1
ATOM 704 C C . GLY A 1 97 ? 7.281 7.166 -24.716 1.00 87.12 97 GLY A C 1
ATOM 705 O O . GLY A 1 97 ? 6.139 7.213 -24.258 1.00 87.12 97 GLY A O 1
ATOM 706 N N . LYS A 1 98 ? 8.309 6.664 -24.019 1.00 91.94 98 LYS A N 1
ATOM 707 C CA . LYS A 1 98 ? 8.224 6.237 -22.618 1.00 91.94 98 LYS A CA 1
ATOM 708 C C . LYS A 1 98 ? 8.816 7.270 -21.666 1.00 91.94 98 LYS A C 1
ATOM 710 O O . LYS A 1 98 ? 9.652 8.094 -22.030 1.00 91.94 98 LYS A O 1
ATOM 715 N N . LEU A 1 99 ? 8.364 7.218 -20.419 1.00 92.44 99 LEU A N 1
ATOM 716 C CA . LEU A 1 99 ? 8.802 8.109 -19.353 1.00 92.44 99 LEU A CA 1
ATOM 717 C C . LEU A 1 99 ? 9.986 7.514 -18.584 1.00 92.44 99 LEU A C 1
ATOM 719 O O . LEU A 1 99 ? 10.068 6.301 -18.375 1.00 92.44 99 LEU A O 1
ATOM 723 N N . SER A 1 100 ? 10.866 8.388 -18.092 1.00 92.50 100 SER A N 1
ATOM 724 C CA . SER A 1 100 ? 11.804 8.020 -17.028 1.00 92.50 100 SER A CA 1
ATOM 725 C C . SER A 1 100 ? 11.052 7.805 -15.702 1.00 92.50 100 SER A C 1
ATOM 727 O O . SER A 1 100 ? 9.968 8.375 -15.525 1.00 92.50 100 SER A O 1
ATOM 729 N N . PRO A 1 101 ? 11.634 7.077 -14.731 1.00 91.12 101 PRO A N 1
ATOM 730 C CA . PRO A 1 101 ? 11.109 6.974 -13.367 1.00 91.12 101 PRO A CA 1
ATOM 731 C C . PRO A 1 101 ? 10.682 8.311 -12.752 1.00 91.12 101 PRO A C 1
ATOM 733 O O . PRO A 1 101 ? 9.582 8.440 -12.217 1.00 91.12 101 PRO A O 1
ATOM 736 N N . TYR A 1 102 ? 11.533 9.332 -12.866 1.00 92.12 102 TYR A N 1
ATOM 737 C CA . TYR A 1 102 ? 11.293 10.641 -12.262 1.00 92.12 102 TYR A CA 1
ATOM 738 C C . TYR A 1 102 ? 10.161 11.394 -12.962 1.00 92.12 102 TYR A C 1
ATOM 740 O O . TYR A 1 102 ? 9.289 11.966 -12.306 1.00 92.12 102 TYR A O 1
ATOM 748 N N . THR A 1 103 ? 10.132 11.355 -14.297 1.00 92.81 103 THR A N 1
ATOM 749 C CA . THR A 1 103 ? 9.070 11.998 -15.080 1.00 92.81 103 THR A CA 1
ATOM 750 C C . THR A 1 103 ? 7.726 11.304 -14.858 1.00 92.81 103 THR A C 1
ATOM 752 O O . THR A 1 103 ? 6.703 11.977 -14.745 1.00 92.81 103 THR A O 1
ATOM 755 N N . ALA A 1 104 ? 7.718 9.975 -14.728 1.00 93.12 104 ALA A N 1
ATOM 756 C CA . ALA A 1 104 ? 6.517 9.207 -14.418 1.00 93.12 104 ALA A CA 1
ATOM 757 C C . ALA A 1 104 ? 5.950 9.555 -13.039 1.00 93.12 104 ALA A C 1
ATOM 759 O O . ALA A 1 104 ? 4.757 9.833 -12.938 1.00 93.12 104 ALA A O 1
ATOM 760 N N . VAL A 1 105 ? 6.788 9.625 -11.995 1.00 92.81 105 VAL A N 1
ATOM 761 C CA . VAL A 1 105 ? 6.361 10.065 -10.653 1.00 92.81 105 VAL A CA 1
ATOM 762 C C . VAL A 1 105 ? 5.800 11.485 -10.691 1.00 92.81 105 VAL A C 1
ATOM 764 O O . VAL A 1 105 ? 4.769 11.750 -10.070 1.00 92.81 105 VAL A O 1
ATOM 767 N N . PHE A 1 106 ? 6.439 12.397 -11.429 1.00 94.19 106 PHE A N 1
ATOM 768 C CA . PHE A 1 106 ? 5.974 13.776 -11.558 1.00 94.19 106 PHE A CA 1
ATOM 769 C C . PHE A 1 106 ? 4.590 13.855 -12.218 1.00 94.19 106 PHE A C 1
ATOM 771 O O . PHE A 1 106 ? 3.661 14.412 -11.632 1.00 94.19 106 PHE A O 1
ATOM 778 N N . ILE A 1 107 ? 4.420 13.240 -13.3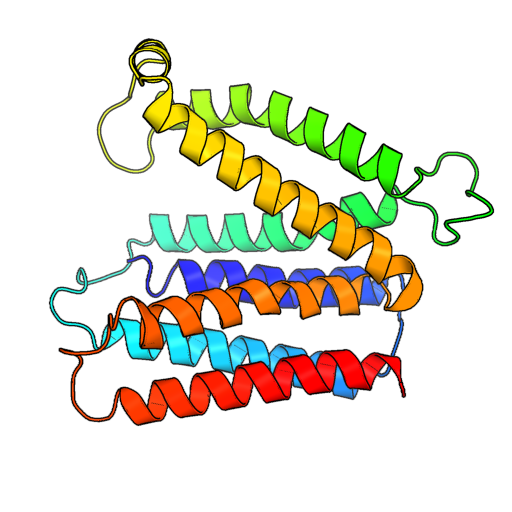95 1.00 94.69 107 ILE A N 1
ATOM 779 C CA . ILE A 1 107 ? 3.138 13.222 -14.119 1.00 94.69 107 ILE A CA 1
ATOM 780 C C . ILE A 1 107 ? 2.056 12.534 -13.280 1.00 94.69 107 ILE A C 1
ATOM 782 O O . ILE A 1 107 ? 0.936 13.034 -13.175 1.00 94.69 107 ILE A O 1
ATOM 786 N N . PHE A 1 108 ? 2.395 11.424 -12.626 1.00 93.25 108 PHE A N 1
ATOM 787 C CA . PHE A 1 108 ? 1.490 10.724 -11.723 1.00 93.25 108 PHE A CA 1
ATOM 788 C C . PHE A 1 108 ? 1.062 11.605 -10.541 1.00 93.25 108 PHE A C 1
ATOM 790 O O . PHE A 1 108 ? -0.122 11.654 -10.216 1.00 93.25 108 PHE A O 1
ATOM 797 N N . SER A 1 109 ? 1.985 12.367 -9.949 1.00 93.56 109 SER A N 1
ATOM 798 C CA . SER A 1 109 ? 1.690 13.301 -8.854 1.00 93.56 109 SER A CA 1
ATOM 799 C C . SER A 1 109 ? 0.758 14.433 -9.291 1.00 93.56 109 SER A C 1
ATOM 801 O O . SER A 1 109 ? -0.172 14.773 -8.560 1.00 93.56 109 SER A O 1
ATOM 803 N N . VAL A 1 110 ? 0.945 14.977 -10.500 1.00 94.62 110 VAL A N 1
ATOM 804 C CA . VAL A 1 110 ? 0.009 15.946 -11.099 1.00 94.62 110 VAL A CA 1
ATOM 805 C C . VAL A 1 110 ? -1.370 15.311 -11.286 1.00 94.62 110 VAL A C 1
ATOM 807 O O . VAL A 1 110 ? -2.378 15.914 -10.918 1.00 94.62 110 VAL A O 1
ATOM 810 N N . GLY A 1 111 ? -1.420 14.073 -11.785 1.00 93.88 111 GLY A N 1
ATOM 811 C CA . GLY A 1 111 ? -2.656 13.303 -11.919 1.00 93.88 111 GLY A CA 1
ATOM 812 C C . GLY A 1 111 ? -3.392 13.145 -10.587 1.00 93.88 111 GLY A C 1
ATOM 813 O O . GLY A 1 111 ? -4.574 13.471 -10.509 1.00 93.88 111 GLY A O 1
ATOM 814 N N . VAL A 1 112 ? -2.684 12.733 -9.529 1.00 92.25 112 VAL A N 1
ATOM 815 C CA . VAL A 1 112 ? -3.229 12.600 -8.166 1.00 92.25 112 VAL A CA 1
ATOM 816 C C . VAL A 1 112 ? -3.728 13.944 -7.630 1.00 92.25 112 VAL A C 1
ATOM 818 O O . VAL A 1 112 ? -4.809 14.011 -7.039 1.00 92.25 112 VAL A O 1
ATOM 821 N N . PHE A 1 113 ? -2.974 15.024 -7.846 1.00 92.62 113 PHE A N 1
ATOM 822 C CA . PHE A 1 113 ? -3.353 16.370 -7.418 1.00 92.62 113 PHE A CA 1
ATOM 823 C C . PHE A 1 113 ? -4.659 16.822 -8.081 1.00 92.62 113 PHE A C 1
ATOM 825 O O . PHE A 1 113 ? -5.610 17.175 -7.384 1.00 92.62 113 PHE A O 1
ATOM 832 N N . VAL A 1 114 ? -4.747 16.735 -9.412 1.00 94.38 114 VAL A N 1
ATOM 833 C CA . VAL A 1 114 ? -5.946 17.124 -10.170 1.00 94.38 114 VAL A CA 1
ATOM 834 C C . VAL A 1 114 ? -7.131 16.217 -9.834 1.00 94.38 114 VAL A C 1
ATOM 836 O O . VAL A 1 114 ? -8.233 16.708 -9.576 1.00 94.38 114 VAL A O 1
ATOM 839 N N . SER A 1 115 ? -6.919 14.897 -9.767 1.00 93.75 115 SER A N 1
ATOM 840 C CA . SER A 1 115 ? -7.989 13.951 -9.447 1.00 93.75 115 SER A CA 1
ATOM 841 C C . SER A 1 115 ? -8.544 14.169 -8.045 1.00 93.75 115 SER A C 1
ATOM 843 O O . SER A 1 115 ? -9.742 13.986 -7.836 1.00 93.75 115 SER A O 1
ATOM 845 N N . ASN A 1 116 ? -7.711 14.600 -7.091 1.00 90.75 116 ASN A N 1
ATOM 846 C CA . ASN A 1 116 ? -8.160 14.885 -5.733 1.00 90.75 116 ASN A CA 1
ATOM 847 C C . ASN A 1 116 ? -9.187 16.016 -5.692 1.00 90.75 116 ASN A C 1
ATOM 849 O O . ASN A 1 116 ? -10.170 15.881 -4.972 1.00 90.75 116 ASN A O 1
ATOM 853 N N . PHE A 1 117 ? -9.054 17.082 -6.488 1.00 89.12 117 PHE A N 1
ATOM 854 C CA . PHE A 1 117 ? -10.090 18.125 -6.526 1.00 89.12 117 PHE A CA 1
ATOM 855 C C . PHE A 1 117 ? -11.439 17.576 -6.985 1.00 89.12 117 PHE A C 1
ATOM 857 O O . PHE A 1 117 ? -12.470 17.926 -6.412 1.00 89.12 117 PHE A O 1
ATOM 864 N N . ILE A 1 118 ? -11.442 16.680 -7.971 1.00 90.31 118 ILE A N 1
ATOM 865 C CA . ILE A 1 118 ? -12.665 16.077 -8.509 1.00 90.31 118 ILE A CA 1
ATOM 866 C C . ILE A 1 118 ? -13.254 15.079 -7.504 1.00 90.31 118 ILE A C 1
ATOM 868 O O . ILE A 1 118 ? -14.385 15.247 -7.044 1.00 90.31 118 ILE A O 1
ATOM 872 N N . VAL A 1 119 ? -12.480 14.056 -7.131 1.00 90.38 119 VAL A N 1
ATOM 873 C CA . VAL A 1 119 ? -12.935 12.949 -6.280 1.00 90.38 119 VAL A CA 1
ATOM 874 C C . VAL A 1 119 ? -13.293 13.450 -4.886 1.00 90.38 119 VAL A C 1
ATOM 876 O O . VAL A 1 119 ? -14.372 13.127 -4.391 1.00 90.38 119 VAL A O 1
ATOM 879 N N . ASN A 1 120 ? -12.454 14.290 -4.273 1.00 89.62 120 ASN A N 1
ATOM 880 C CA . ASN A 1 120 ? -12.735 14.826 -2.945 1.00 89.62 120 ASN A CA 1
ATOM 881 C C . ASN A 1 120 ? -13.999 15.694 -2.970 1.00 89.62 120 ASN A C 1
ATOM 883 O O . ASN A 1 120 ? -14.873 15.510 -2.133 1.00 89.62 120 ASN A O 1
ATOM 887 N N . THR A 1 121 ? -14.185 16.554 -3.980 1.00 88.56 121 THR A N 1
ATOM 888 C CA . THR A 1 121 ? -15.414 17.362 -4.093 1.00 88.56 121 THR A CA 1
ATOM 889 C C . THR A 1 121 ? -16.667 16.493 -4.231 1.00 88.56 121 THR A C 1
ATOM 891 O O . THR A 1 121 ? -17.696 16.797 -3.623 1.00 88.56 121 THR A O 1
ATOM 894 N N . ILE A 1 122 ? -16.605 15.400 -4.999 1.00 90.25 122 ILE A N 1
ATOM 895 C CA . ILE A 1 122 ? -17.727 14.459 -5.130 1.00 90.25 122 ILE A CA 1
ATOM 896 C C . ILE A 1 122 ? -18.029 13.795 -3.782 1.00 90.25 122 ILE A C 1
ATOM 898 O O . ILE A 1 122 ? -19.187 13.787 -3.362 1.00 90.25 122 ILE A O 1
ATOM 902 N N . VAL A 1 123 ? -17.007 13.288 -3.086 1.00 89.75 123 VAL A N 1
ATOM 903 C CA . VAL A 1 123 ? -17.156 12.624 -1.780 1.00 89.75 123 VAL A CA 1
ATOM 904 C C . VAL A 1 123 ? -17.639 13.603 -0.704 1.00 89.75 123 VAL A C 1
ATOM 906 O O . VAL A 1 123 ? -18.461 13.235 0.128 1.00 89.75 123 VAL A O 1
ATOM 909 N N . MET A 1 124 ? -17.219 14.868 -0.755 1.00 88.94 124 MET A N 1
ATOM 910 C CA . MET A 1 124 ? -17.700 15.928 0.136 1.00 88.94 124 MET A CA 1
ATOM 911 C C . MET A 1 124 ? -19.188 16.243 -0.083 1.00 88.94 124 MET A C 1
ATOM 913 O O . MET A 1 124 ? -19.934 16.405 0.883 1.00 88.94 124 MET A O 1
ATOM 917 N N . LYS A 1 125 ? -19.646 16.291 -1.344 1.00 89.44 125 LYS A N 1
ATOM 918 C CA . LYS A 1 125 ? -21.058 16.542 -1.695 1.00 89.44 125 LYS A CA 1
ATOM 919 C C . LYS A 1 125 ? -21.962 15.332 -1.446 1.00 89.44 125 LYS A C 1
ATOM 921 O O . LYS A 1 125 ? -23.118 15.506 -1.068 1.00 89.44 125 LYS A O 1
ATOM 926 N N . LYS A 1 126 ? -21.463 14.118 -1.687 1.00 89.31 126 LYS A N 1
ATOM 927 C CA . LYS A 1 126 ? -22.191 12.848 -1.538 1.00 89.31 126 LYS A CA 1
ATOM 928 C C . LYS A 1 126 ? -21.378 11.868 -0.681 1.00 89.31 126 LYS A C 1
ATOM 930 O O . LYS A 1 126 ? -20.842 10.893 -1.213 1.00 89.31 126 LYS A O 1
ATOM 935 N N . PRO A 1 127 ? -21.273 12.105 0.637 1.00 85.88 127 PRO A N 1
ATOM 936 C CA . PRO A 1 127 ? -20.460 11.266 1.502 1.00 85.88 127 PRO A CA 1
ATOM 937 C C . PRO A 1 127 ? -21.050 9.863 1.632 1.00 85.88 127 PRO A C 1
ATOM 939 O O . PRO A 1 127 ? -22.265 9.653 1.620 1.00 85.88 127 PRO A O 1
ATOM 942 N N . PHE A 1 128 ? -20.175 8.871 1.790 1.00 82.75 128 PHE A N 1
ATOM 943 C CA . PHE A 1 128 ? -20.609 7.487 1.975 1.00 82.75 128 PHE A CA 1
ATOM 944 C C . PHE A 1 128 ? -21.301 7.265 3.327 1.00 82.75 128 PHE A C 1
ATOM 946 O O . PHE A 1 128 ? -22.166 6.386 3.405 1.00 82.75 128 PHE A O 1
ATOM 953 N N . VAL A 1 129 ? -20.934 8.069 4.334 1.00 81.06 129 VAL A N 1
ATOM 954 C CA . VAL A 1 129 ? -21.473 8.116 5.701 1.00 81.06 129 VAL A CA 1
ATOM 955 C C . VAL A 1 129 ? -21.497 9.579 6.166 1.00 81.06 129 VAL A C 1
ATOM 957 O O . VAL A 1 129 ? -20.519 10.293 5.966 1.00 81.06 129 VAL A O 1
ATOM 960 N N . GLY A 1 130 ? -22.576 10.013 6.822 1.00 84.19 130 GLY A N 1
ATOM 961 C CA . GLY A 1 130 ? -22.690 11.360 7.398 1.00 84.19 130 GLY A CA 1
ATOM 962 C C . GLY A 1 130 ? -23.372 12.389 6.488 1.00 84.19 130 GLY A C 1
ATOM 963 O O . GLY A 1 130 ? -23.995 12.040 5.487 1.00 84.19 130 GLY A O 1
ATOM 964 N N . LYS A 1 131 ? -23.299 13.667 6.881 1.00 89.75 131 LYS A N 1
ATOM 965 C CA . LYS A 1 131 ? -23.898 14.794 6.148 1.00 89.75 131 LYS A CA 1
ATOM 966 C C . LYS A 1 131 ? -22.896 15.387 5.148 1.00 89.75 131 LYS A C 1
ATOM 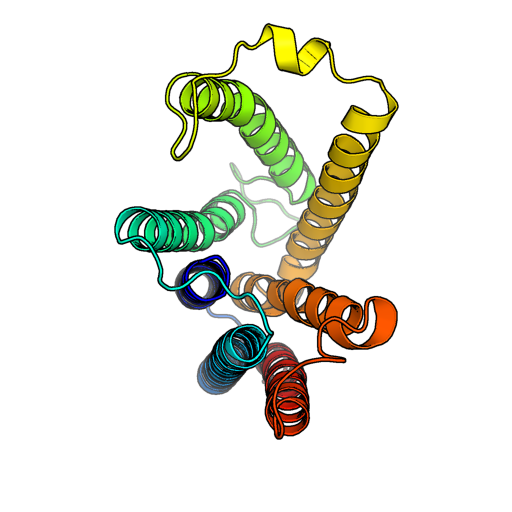968 O O . LYS A 1 131 ? -21.701 15.368 5.443 1.00 89.75 131 LYS A O 1
ATOM 973 N N . PRO A 1 132 ? -23.357 15.934 4.007 1.00 91.06 132 PRO A N 1
ATOM 974 C CA . PRO A 1 132 ? -22.496 16.653 3.073 1.00 91.06 132 PRO A CA 1
ATOM 975 C C . PRO A 1 132 ? -21.698 17.760 3.764 1.00 91.06 132 PRO A C 1
ATOM 977 O O . PRO A 1 132 ? -22.218 18.465 4.630 1.00 91.06 132 PRO A O 1
ATOM 980 N N . VAL A 1 133 ? -20.443 17.912 3.355 1.00 88.94 133 VAL A N 1
ATOM 981 C CA . VAL A 1 133 ? -19.506 18.905 3.888 1.00 88.94 133 VAL A CA 1
ATOM 982 C C . VAL A 1 133 ? -19.185 19.938 2.815 1.00 88.94 133 VAL A C 1
ATOM 984 O O . VAL A 1 133 ? -19.063 19.616 1.632 1.00 88.94 133 VAL A O 1
ATOM 987 N N . SER A 1 134 ? -19.081 21.206 3.211 1.00 87.06 134 SER A N 1
ATOM 988 C CA . SER A 1 134 ? -18.779 22.288 2.272 1.00 87.06 134 SER A CA 1
ATOM 989 C C . SER A 1 134 ? -17.273 22.441 2.095 1.00 87.06 134 SER A C 1
ATOM 991 O O . SER A 1 134 ? -16.502 22.243 3.033 1.00 87.06 134 SER A O 1
ATOM 993 N N . ILE A 1 135 ? -16.831 22.853 0.905 1.00 83.62 135 ILE A N 1
ATOM 994 C CA . ILE A 1 135 ? -15.397 23.047 0.641 1.00 83.62 135 ILE A CA 1
ATOM 995 C C . ILE A 1 135 ? -14.778 24.136 1.529 1.00 83.62 135 ILE A C 1
ATOM 997 O O . ILE A 1 135 ? -13.605 24.066 1.872 1.00 83.62 135 ILE A O 1
ATOM 1001 N N . SER A 1 136 ? -15.586 25.093 2.000 1.00 83.75 136 SER A N 1
ATOM 1002 C CA . SER A 1 136 ? -15.163 26.099 2.981 1.00 83.75 136 SER A CA 1
ATOM 1003 C C . SER A 1 136 ? -14.656 25.468 4.284 1.00 83.75 136 SER A C 1
ATOM 1005 O O . SER A 1 136 ? -13.754 26.017 4.908 1.00 83.75 136 SER A O 1
ATOM 1007 N N . GLN A 1 137 ? -15.172 24.299 4.685 1.00 85.00 137 GLN A N 1
ATOM 1008 C CA . GLN A 1 137 ? -14.697 23.606 5.886 1.00 85.00 137 GLN A CA 1
ATOM 1009 C C . GLN A 1 137 ? -13.255 23.106 5.751 1.00 85.00 137 GLN A C 1
ATOM 1011 O O . GLN A 1 137 ? -12.563 23.045 6.761 1.00 85.00 137 GLN A O 1
ATOM 1016 N N . TYR A 1 138 ? -12.779 22.819 4.534 1.00 84.06 138 TYR A N 1
ATOM 1017 C CA . TYR A 1 138 ? -11.376 22.467 4.303 1.00 84.06 138 TYR A CA 1
ATOM 1018 C C . TYR A 1 138 ? -10.447 23.624 4.693 1.00 84.06 138 TYR A C 1
ATOM 1020 O O . TYR A 1 138 ? -9.513 23.428 5.460 1.00 84.06 138 TYR A O 1
ATOM 1028 N N . PHE A 1 139 ? -10.761 24.844 4.248 1.00 85.38 139 PHE A N 1
ATOM 1029 C CA . PHE A 1 139 ? -9.956 26.044 4.518 1.00 85.38 139 PHE A CA 1
ATOM 1030 C C . PHE A 1 139 ? -10.060 26.561 5.956 1.00 85.38 139 PHE A C 1
ATOM 1032 O O . PHE A 1 139 ? -9.282 27.420 6.359 1.00 85.38 139 PHE A O 1
ATOM 1039 N N . LYS A 1 140 ? -11.010 26.046 6.744 1.00 87.19 140 LYS A N 1
ATOM 1040 C CA . LYS A 1 140 ? -11.074 26.308 8.189 1.00 87.19 140 LYS A CA 1
ATOM 1041 C C . LYS A 1 140 ? -10.051 25.483 8.975 1.00 87.19 140 LYS A C 1
ATOM 1043 O O . LYS A 1 140 ? -9.852 25.746 10.159 1.00 87.19 140 LYS A O 1
ATOM 1048 N N . GLY A 1 141 ? -9.418 24.489 8.347 1.00 82.25 141 GLY A N 1
ATOM 1049 C CA . GLY A 1 141 ? -8.293 23.770 8.928 1.00 82.25 141 GLY A CA 1
ATOM 1050 C C . GLY A 1 141 ? -7.097 24.702 9.124 1.00 82.25 141 GLY A C 1
ATOM 1051 O O . GLY A 1 141 ? -6.684 25.412 8.215 1.00 82.25 141 GLY A O 1
ATOM 1052 N N . GLY A 1 142 ? -6.523 24.718 10.326 1.00 88.19 142 GLY A N 1
ATOM 1053 C CA . GLY A 1 142 ? -5.279 25.450 10.568 1.00 88.19 142 GLY A CA 1
ATOM 1054 C C . GLY A 1 142 ? -4.079 24.783 9.884 1.00 88.19 142 GLY A C 1
ATOM 1055 O O . GLY A 1 142 ? -4.116 23.596 9.551 1.00 88.19 142 GLY A O 1
ATOM 1056 N N . LEU A 1 143 ? -2.967 25.518 9.764 1.00 89.00 143 LEU A N 1
ATOM 1057 C CA . LEU A 1 143 ? -1.709 25.028 9.177 1.00 89.00 143 LEU A CA 1
ATOM 1058 C C . LEU A 1 143 ? -1.250 23.689 9.787 1.00 89.00 143 LEU A C 1
ATOM 1060 O O . LEU A 1 143 ? -0.764 22.816 9.077 1.00 89.00 143 LEU A O 1
ATOM 1064 N N . ARG A 1 144 ? -1.469 23.501 11.095 1.00 90.69 144 ARG A N 1
ATOM 1065 C CA . ARG A 1 144 ? -1.139 22.269 11.828 1.00 90.69 144 ARG A CA 1
ATOM 1066 C C . ARG A 1 144 ? -1.919 21.041 11.349 1.00 90.69 144 ARG A C 1
ATOM 1068 O O . ARG A 1 144 ? -1.401 19.938 11.412 1.00 90.69 144 ARG A O 1
ATOM 1075 N N . ILE A 1 145 ? -3.166 21.203 10.908 1.00 90.12 145 ILE A N 1
ATOM 1076 C CA . ILE A 1 145 ? -3.965 20.082 10.388 1.00 90.12 145 ILE A CA 1
ATOM 1077 C C . ILE A 1 145 ? -3.494 19.746 8.972 1.00 90.12 145 ILE A C 1
ATOM 1079 O O . ILE A 1 145 ? -3.275 18.580 8.647 1.00 90.12 145 ILE A O 1
ATOM 1083 N N . HIS A 1 146 ? -3.270 20.770 8.146 1.00 91.25 146 HIS A N 1
ATOM 1084 C CA . HIS A 1 146 ? -2.775 20.583 6.785 1.00 91.25 146 HIS A CA 1
ATOM 1085 C C . HIS A 1 146 ? -1.351 20.013 6.741 1.00 91.25 146 HIS A C 1
ATOM 1087 O O . HIS A 1 146 ? -1.051 19.221 5.850 1.00 91.25 146 HIS A O 1
ATOM 1093 N N . SER A 1 147 ? -0.491 20.338 7.712 1.00 93.81 147 SER A N 1
ATOM 1094 C CA . SER A 1 147 ? 0.887 19.839 7.751 1.00 93.81 147 SER A CA 1
ATOM 1095 C C . SER A 1 147 ? 0.971 18.320 7.906 1.00 93.81 147 SER A C 1
ATOM 1097 O O . SER A 1 147 ? 1.843 17.710 7.293 1.00 93.81 147 SER A O 1
ATOM 1099 N N . PHE A 1 148 ? 0.043 17.680 8.629 1.00 92.38 148 PHE A N 1
ATOM 1100 C CA . PHE A 1 148 ? -0.029 16.214 8.684 1.00 92.38 148 PHE A CA 1
ATOM 1101 C C . PHE A 1 148 ? -0.360 15.601 7.319 1.00 92.38 148 PHE A C 1
ATOM 1103 O O . PHE A 1 148 ? 0.225 14.586 6.943 1.00 92.38 148 PHE A O 1
ATOM 1110 N N . GLY A 1 149 ? -1.253 16.237 6.553 1.00 90.75 149 GLY A N 1
ATOM 1111 C CA . GLY A 1 149 ? -1.572 15.821 5.186 1.00 90.75 149 GLY A CA 1
ATOM 1112 C C . GLY A 1 149 ? -0.383 15.982 4.237 1.00 90.75 149 GLY A C 1
ATOM 1113 O O . GLY A 1 149 ? -0.071 15.066 3.481 1.00 90.75 149 GLY A O 1
ATOM 1114 N N . ILE A 1 150 ? 0.325 17.113 4.327 1.00 93.31 150 ILE A N 1
ATOM 1115 C CA . ILE A 1 150 ? 1.544 17.372 3.548 1.00 93.31 150 ILE A CA 1
ATOM 1116 C C . ILE A 1 150 ? 2.620 16.333 3.881 1.00 93.31 150 ILE A C 1
ATOM 1118 O O . ILE A 1 150 ? 3.186 15.733 2.972 1.00 93.31 150 ILE A O 1
ATOM 1122 N N . LEU A 1 151 ? 2.861 16.063 5.167 1.00 95.00 151 LEU A N 1
ATOM 1123 C CA . LEU A 1 151 ? 3.841 15.071 5.604 1.00 95.00 151 LEU A CA 1
ATOM 1124 C C . LEU A 1 151 ? 3.487 13.663 5.110 1.00 95.00 151 LEU A C 1
ATOM 1126 O O . LEU A 1 151 ? 4.353 12.964 4.592 1.00 95.00 151 LEU A O 1
ATOM 1130 N N . GLY A 1 152 ? 2.215 13.264 5.212 1.00 91.94 152 GLY A N 1
ATOM 1131 C CA . GLY A 1 152 ? 1.741 11.989 4.672 1.00 91.94 152 GLY A CA 1
ATOM 1132 C C . GLY A 1 152 ? 1.958 11.881 3.159 1.00 91.94 152 GLY A C 1
ATOM 1133 O O . GLY A 1 152 ? 2.434 10.854 2.679 1.00 91.94 152 GLY A O 1
ATOM 1134 N N . GLY A 1 153 ? 1.687 12.962 2.419 1.00 92.81 153 GLY A N 1
ATOM 1135 C CA . GLY A 1 153 ? 1.954 13.047 0.983 1.00 92.81 153 GLY A CA 1
ATOM 1136 C C . GLY A 1 153 ? 3.440 12.929 0.641 1.00 92.81 153 GLY A C 1
ATOM 1137 O O . GLY A 1 153 ? 3.791 12.191 -0.277 1.00 92.81 153 GLY A O 1
ATOM 1138 N N . ILE A 1 154 ? 4.317 13.588 1.406 1.00 95.00 154 ILE A N 1
ATOM 1139 C CA . ILE A 1 154 ? 5.776 13.490 1.242 1.00 95.00 154 ILE A CA 1
ATOM 1140 C C . ILE A 1 154 ? 6.238 12.050 1.468 1.00 95.00 154 ILE A C 1
ATOM 1142 O O . ILE A 1 154 ? 6.897 11.485 0.600 1.00 95.00 154 ILE A O 1
ATOM 1146 N N . ILE A 1 155 ? 5.857 11.434 2.591 1.00 93.12 155 ILE A N 1
ATOM 1147 C CA . ILE A 1 155 ? 6.252 10.057 2.928 1.00 93.12 155 ILE A CA 1
ATOM 1148 C C . ILE A 1 155 ? 5.795 9.087 1.836 1.00 93.12 155 ILE A C 1
ATOM 1150 O O . ILE A 1 155 ? 6.576 8.253 1.375 1.00 93.12 155 ILE A O 1
ATOM 1154 N N . TRP A 1 156 ? 4.547 9.217 1.386 1.00 91.81 156 TRP A N 1
ATOM 1155 C CA . TRP A 1 156 ? 3.999 8.347 0.354 1.00 91.81 156 TRP A CA 1
ATOM 1156 C C . TRP A 1 156 ? 4.692 8.537 -1.001 1.00 91.81 156 TRP A C 1
ATOM 1158 O O . TRP A 1 156 ? 5.052 7.555 -1.646 1.00 91.81 156 TRP A O 1
ATOM 1168 N N . CYS A 1 157 ? 4.934 9.784 -1.418 1.00 93.06 157 CYS A N 1
ATOM 1169 C CA . CYS A 1 157 ? 5.592 10.085 -2.691 1.00 93.06 157 CYS A CA 1
ATOM 1170 C C . CYS A 1 157 ? 7.058 9.624 -2.706 1.00 93.06 157 CYS A C 1
ATOM 1172 O O . CYS A 1 157 ? 7.519 9.044 -3.692 1.00 93.06 157 CYS A O 1
ATOM 1174 N N . VAL A 1 158 ? 7.777 9.799 -1.593 1.00 93.94 158 VAL A N 1
ATOM 1175 C CA . VAL A 1 158 ? 9.138 9.269 -1.419 1.00 93.94 158 VAL A CA 1
ATOM 1176 C C . VAL A 1 158 ? 9.130 7.740 -1.495 1.00 93.94 158 VAL A C 1
ATOM 1178 O O . VAL A 1 158 ? 9.921 7.161 -2.238 1.00 93.94 158 VAL A O 1
ATOM 1181 N N . GLY A 1 159 ? 8.190 7.082 -0.809 1.00 92.19 159 GLY A N 1
ATOM 1182 C CA . GLY A 1 159 ? 8.028 5.628 -0.873 1.00 92.19 159 GLY A CA 1
ATOM 1183 C C . GLY A 1 159 ? 7.737 5.119 -2.288 1.00 92.19 159 GLY A C 1
ATOM 1184 O O . GLY A 1 159 ? 8.376 4.174 -2.750 1.00 92.19 159 GLY A O 1
ATOM 1185 N N . MET A 1 160 ? 6.826 5.775 -3.013 1.00 91.56 160 MET A N 1
ATOM 1186 C CA . MET A 1 160 ? 6.521 5.450 -4.412 1.00 91.56 160 MET A CA 1
ATOM 1187 C C . MET A 1 160 ? 7.745 5.641 -5.317 1.00 91.56 160 MET A C 1
ATOM 1189 O O . MET A 1 160 ? 8.023 4.790 -6.161 1.00 91.56 160 MET A O 1
ATOM 1193 N N . SER A 1 161 ? 8.505 6.720 -5.116 1.00 92.81 161 SER A N 1
ATOM 1194 C CA . SER A 1 161 ? 9.721 7.001 -5.888 1.00 92.81 161 SER A CA 1
ATOM 1195 C C . SER A 1 161 ? 10.762 5.899 -5.701 1.00 92.81 161 SER A C 1
ATOM 1197 O O . SER A 1 161 ? 11.268 5.359 -6.684 1.00 92.81 161 SER A O 1
ATOM 1199 N N . PHE A 1 162 ? 11.028 5.491 -4.454 1.00 93.19 162 PHE A N 1
ATOM 1200 C CA . PHE A 1 162 ? 11.930 4.370 -4.183 1.00 93.19 162 PHE A CA 1
ATOM 1201 C C . PHE A 1 162 ? 11.404 3.046 -4.734 1.00 93.19 162 PHE A C 1
ATOM 1203 O O . PHE A 1 162 ? 12.191 2.269 -5.267 1.00 93.19 162 PHE A O 1
ATOM 1210 N N . SER A 1 163 ? 10.091 2.801 -4.679 1.00 91.12 163 SER A N 1
ATOM 1211 C CA . SER A 1 163 ? 9.487 1.598 -5.265 1.00 91.12 163 SER A CA 1
ATOM 1212 C C . SER A 1 163 ? 9.718 1.513 -6.778 1.00 91.12 163 SER A C 1
ATOM 1214 O O . SER A 1 163 ? 10.103 0.456 -7.283 1.00 91.12 163 SER A O 1
ATOM 1216 N N . ILE A 1 164 ? 9.537 2.623 -7.503 1.00 91.25 164 ILE A N 1
ATOM 1217 C CA . ILE A 1 164 ? 9.774 2.682 -8.950 1.00 91.25 164 ILE A CA 1
ATOM 1218 C C . ILE A 1 164 ? 11.263 2.515 -9.261 1.00 91.25 164 ILE A C 1
ATOM 1220 O O . ILE A 1 164 ? 11.612 1.713 -10.123 1.00 91.25 164 ILE A O 1
ATOM 1224 N N . ILE A 1 165 ? 12.156 3.206 -8.553 1.00 91.75 165 ILE A N 1
ATOM 1225 C CA . ILE A 1 165 ? 13.603 3.069 -8.782 1.00 91.75 165 ILE A CA 1
ATOM 1226 C C . ILE A 1 165 ? 14.039 1.617 -8.538 1.00 91.75 165 ILE A C 1
ATOM 1228 O O . ILE A 1 165 ? 14.709 1.018 -9.378 1.00 91.75 165 ILE A O 1
ATOM 1232 N N . ALA A 1 166 ? 13.585 1.012 -7.437 1.00 90.38 166 ALA A N 1
ATOM 1233 C CA . ALA A 1 166 ? 13.866 -0.383 -7.119 1.00 90.38 166 ALA A CA 1
ATOM 1234 C C . ALA A 1 166 ? 13.300 -1.354 -8.166 1.00 90.38 166 ALA A C 1
ATOM 1236 O O . ALA A 1 166 ? 13.907 -2.392 -8.414 1.00 90.38 166 ALA A O 1
ATOM 1237 N N . SER A 1 167 ? 12.176 -1.025 -8.817 1.00 90.50 167 SER A N 1
ATOM 1238 C CA . SER A 1 167 ? 11.593 -1.881 -9.862 1.00 90.50 167 SER A CA 1
ATOM 1239 C C . SER A 1 167 ? 12.458 -2.038 -11.106 1.00 90.50 167 SER A C 1
ATOM 1241 O O . SER A 1 167 ? 12.342 -3.072 -11.757 1.00 90.50 167 SER A O 1
ATOM 1243 N N . GLY A 1 168 ? 13.376 -1.107 -11.385 1.00 88.56 168 GLY A N 1
ATOM 1244 C CA . GLY A 1 168 ? 14.359 -1.291 -12.457 1.00 88.56 168 GLY A CA 1
ATOM 1245 C C . GLY A 1 168 ? 15.275 -2.492 -12.202 1.00 88.56 168 GLY A C 1
ATOM 1246 O O . GLY A 1 168 ? 15.643 -3.199 -13.132 1.00 88.56 168 GLY A O 1
ATOM 1247 N N . GLN A 1 169 ? 15.582 -2.779 -10.931 1.00 88.31 169 GLN A N 1
ATOM 1248 C CA . GLN A 1 169 ? 16.431 -3.911 -10.549 1.00 88.31 169 GLN A CA 1
ATOM 1249 C C . GLN A 1 169 ? 15.635 -5.150 -10.139 1.00 88.31 169 GLN A C 1
ATOM 1251 O O . GLN A 1 169 ? 15.971 -6.269 -10.530 1.00 88.31 169 GLN A O 1
ATOM 1256 N N . ALA A 1 170 ? 14.570 -4.980 -9.357 1.00 88.56 170 ALA A N 1
ATOM 1257 C CA . ALA A 1 170 ? 13.767 -6.083 -8.836 1.00 88.56 170 ALA A CA 1
ATOM 1258 C C . ALA A 1 170 ? 12.694 -6.576 -9.825 1.00 88.56 170 ALA A C 1
ATOM 1260 O O . ALA A 1 170 ? 12.264 -7.720 -9.734 1.00 88.56 170 ALA A O 1
ATOM 1261 N N . GLY A 1 171 ? 12.268 -5.742 -10.774 1.00 90.81 171 GLY A N 1
ATOM 1262 C CA . GLY A 1 171 ? 11.081 -5.965 -11.596 1.00 90.81 171 GLY A CA 1
ATOM 1263 C C . GLY A 1 171 ? 9.802 -5.425 -10.942 1.00 90.81 171 GLY A C 1
ATOM 1264 O O . GLY A 1 171 ? 9.650 -5.412 -9.719 1.00 90.81 171 GLY A O 1
ATOM 1265 N N . PHE A 1 172 ? 8.843 -4.992 -11.767 1.00 90.62 172 PHE A N 1
ATOM 1266 C CA . PHE A 1 172 ? 7.616 -4.323 -11.308 1.00 90.62 172 PHE A CA 1
ATOM 1267 C C . PHE A 1 172 ? 6.737 -5.188 -10.396 1.00 90.62 172 PHE A C 1
ATOM 1269 O O . PHE A 1 172 ? 6.196 -4.688 -9.412 1.00 90.62 172 PHE A O 1
ATOM 1276 N N . ALA A 1 173 ? 6.599 -6.484 -10.692 1.00 91.44 173 ALA A N 1
ATOM 1277 C CA . ALA A 1 173 ? 5.782 -7.395 -9.887 1.00 91.44 173 ALA A CA 1
ATOM 1278 C C . ALA A 1 173 ? 6.354 -7.586 -8.475 1.00 91.44 173 ALA A C 1
ATOM 1280 O O . ALA A 1 173 ? 5.618 -7.526 -7.490 1.00 91.44 173 ALA A O 1
ATOM 1281 N N . ILE A 1 174 ? 7.674 -7.759 -8.387 1.00 92.50 174 ILE A N 1
ATOM 1282 C CA . ILE A 1 174 ? 8.393 -7.946 -7.127 1.00 92.50 174 ILE A CA 1
ATOM 1283 C C . ILE A 1 174 ? 8.366 -6.645 -6.323 1.00 92.50 174 ILE A C 1
ATOM 1285 O O . ILE A 1 174 ? 7.950 -6.667 -5.168 1.00 92.50 174 ILE A O 1
ATOM 1289 N N . SER A 1 175 ? 8.680 -5.496 -6.933 1.00 92.44 175 SER A N 1
ATOM 1290 C CA . SER A 1 175 ? 8.596 -4.191 -6.258 1.00 92.44 175 SER A CA 1
ATOM 1291 C C . SER A 1 175 ? 7.200 -3.860 -5.742 1.00 92.44 175 SER A C 1
ATOM 1293 O O . SER A 1 175 ? 7.067 -3.322 -4.642 1.00 92.44 175 SER A O 1
ATOM 1295 N N . TYR A 1 176 ? 6.153 -4.199 -6.499 1.00 91.56 176 TYR A N 1
ATOM 1296 C CA . TYR A 1 176 ? 4.779 -4.018 -6.042 1.00 91.56 176 TYR A CA 1
ATOM 1297 C C . TYR A 1 176 ? 4.451 -4.929 -4.849 1.00 91.56 176 TYR A C 1
ATOM 1299 O O . TYR A 1 176 ? 3.878 -4.468 -3.861 1.00 91.56 176 TYR A O 1
ATOM 1307 N N . GLY A 1 177 ? 4.865 -6.201 -4.904 1.00 90.19 177 GLY A N 1
ATOM 1308 C CA . GLY A 1 177 ? 4.717 -7.147 -3.795 1.00 90.19 177 GLY A CA 1
ATOM 1309 C C . GLY A 1 177 ? 5.445 -6.692 -2.525 1.00 90.19 177 GLY A C 1
ATOM 1310 O O . GLY A 1 177 ? 4.866 -6.711 -1.438 1.00 90.19 177 GLY A O 1
ATOM 1311 N N . LEU A 1 178 ? 6.676 -6.191 -2.664 1.00 91.12 178 LEU A N 1
ATOM 1312 C CA . LEU A 1 178 ? 7.467 -5.632 -1.561 1.00 91.12 178 LEU A CA 1
ATOM 1313 C C . LEU A 1 178 ? 6.848 -4.373 -0.949 1.00 91.12 178 LEU A C 1
ATOM 1315 O O . LEU A 1 178 ? 7.098 -4.083 0.220 1.00 91.12 178 LEU A O 1
ATOM 1319 N N . GLY A 1 179 ? 5.981 -3.667 -1.682 1.00 87.56 179 GLY A N 1
ATOM 1320 C CA . GLY A 1 179 ? 5.201 -2.546 -1.153 1.00 87.56 179 GLY A CA 1
ATOM 1321 C C . GLY A 1 179 ? 4.378 -2.907 0.092 1.00 87.56 179 GLY A C 1
ATOM 1322 O O . GLY A 1 179 ? 4.119 -2.045 0.930 1.00 87.56 179 GLY A O 1
ATOM 1323 N N . GLN A 1 180 ? 4.040 -4.187 0.285 1.00 88.62 180 GLN A N 1
ATOM 1324 C CA . GLN A 1 180 ? 3.350 -4.670 1.488 1.00 88.62 180 GLN A CA 1
ATOM 1325 C C . GLN A 1 180 ? 4.213 -4.664 2.751 1.00 88.62 180 GLN A C 1
ATOM 1327 O O . GLN A 1 180 ? 3.681 -4.810 3.852 1.00 88.62 180 GLN A O 1
ATOM 1332 N N . GLY A 1 181 ? 5.519 -4.415 2.626 1.00 87.94 181 GLY A N 1
ATOM 1333 C CA . GLY A 1 181 ? 6.373 -4.093 3.765 1.00 87.94 181 GLY A CA 1
ATOM 1334 C C . GLY A 1 181 ? 5.817 -2.931 4.592 1.00 87.94 181 GLY A C 1
ATOM 1335 O O . GLY A 1 181 ? 5.885 -2.977 5.815 1.00 87.94 181 GLY A O 1
ATOM 1336 N N . ALA A 1 182 ? 5.160 -1.947 3.962 1.00 87.50 182 ALA A N 1
ATOM 1337 C CA . ALA A 1 182 ? 4.499 -0.855 4.679 1.00 87.50 182 ALA A CA 1
ATOM 1338 C C . ALA A 1 182 ? 3.404 -1.357 5.639 1.00 87.50 182 ALA A C 1
ATOM 1340 O O . ALA A 1 182 ? 3.317 -0.885 6.772 1.00 87.50 182 ALA A O 1
ATOM 1341 N N . THR A 1 183 ? 2.616 -2.353 5.224 1.00 87.06 183 THR A N 1
ATOM 1342 C CA . THR A 1 183 ? 1.587 -2.986 6.064 1.00 87.06 183 THR A CA 1
ATOM 1343 C C . THR A 1 183 ? 2.215 -3.707 7.259 1.00 87.06 183 THR A C 1
ATOM 1345 O O . THR A 1 183 ? 1.729 -3.578 8.380 1.00 87.06 183 THR A O 1
ATOM 1348 N N . MET A 1 184 ? 3.342 -4.399 7.055 1.00 90.00 184 MET A N 1
ATOM 1349 C CA . MET A 1 184 ? 4.089 -5.038 8.145 1.00 90.00 184 MET A CA 1
ATOM 1350 C C . MET A 1 184 ? 4.626 -4.007 9.152 1.00 90.00 184 MET A C 1
ATOM 1352 O O . MET A 1 184 ? 4.483 -4.203 10.358 1.00 90.00 184 MET A O 1
ATOM 1356 N N . ILE A 1 185 ? 5.214 -2.900 8.680 1.00 91.12 185 ILE A N 1
ATOM 1357 C CA . ILE A 1 185 ? 5.709 -1.826 9.558 1.00 91.12 185 ILE A CA 1
ATOM 1358 C C . ILE A 1 185 ? 4.558 -1.175 10.337 1.00 91.12 185 ILE A C 1
ATOM 1360 O O . ILE A 1 185 ? 4.698 -0.928 11.535 1.00 91.12 185 ILE A O 1
ATOM 1364 N N . ALA A 1 186 ? 3.406 -0.948 9.700 1.00 88.25 186 ALA A N 1
ATOM 1365 C CA . ALA A 1 186 ? 2.218 -0.443 10.384 1.00 88.25 186 ALA A CA 1
ATOM 1366 C C . ALA A 1 186 ? 1.760 -1.397 11.504 1.00 88.25 186 ALA A C 1
ATOM 1368 O O . ALA A 1 186 ? 1.502 -0.951 12.622 1.00 88.25 186 ALA A O 1
ATOM 1369 N N . ALA A 1 187 ? 1.746 -2.708 11.239 1.00 88.31 187 ALA A N 1
ATOM 1370 C CA . ALA A 1 187 ? 1.417 -3.717 12.242 1.00 88.31 187 ALA A CA 1
ATOM 1371 C C . ALA A 1 187 ? 2.434 -3.755 13.400 1.00 88.31 187 ALA A C 1
ATOM 1373 O O . ALA A 1 187 ? 2.036 -3.854 14.560 1.00 88.31 187 ALA A O 1
ATOM 1374 N N . LEU A 1 188 ? 3.741 -3.616 13.123 1.00 90.69 188 LEU A N 1
ATOM 1375 C CA . LEU A 1 188 ? 4.772 -3.493 14.168 1.00 90.69 188 LEU A CA 1
ATOM 1376 C C . LEU A 1 188 ? 4.490 -2.301 15.085 1.00 90.69 188 LEU A C 1
ATOM 1378 O O . LEU A 1 188 ? 4.558 -2.428 16.309 1.00 90.69 188 LEU A O 1
ATOM 1382 N N . TRP A 1 189 ? 4.147 -1.154 14.503 1.00 91.44 189 TRP A N 1
ATOM 1383 C CA . TRP A 1 189 ? 3.858 0.052 15.267 1.00 91.44 189 TRP A CA 1
ATOM 1384 C C . TRP A 1 189 ? 2.601 -0.108 16.137 1.00 91.44 189 TRP A C 1
ATOM 1386 O O . TRP A 1 189 ? 2.635 0.218 17.327 1.00 91.44 189 TRP A O 1
ATOM 1396 N N . GLY A 1 190 ? 1.530 -0.694 15.589 1.00 87.94 190 GLY A N 1
ATOM 1397 C CA . GLY A 1 190 ? 0.298 -0.994 16.330 1.00 87.94 190 GLY A CA 1
ATOM 1398 C C . GLY A 1 190 ? 0.513 -1.937 17.512 1.00 87.94 190 GLY A C 1
ATOM 1399 O O . GLY A 1 190 ? 0.055 -1.672 18.627 1.00 87.94 190 GLY A O 1
ATOM 1400 N N . VAL A 1 191 ? 1.293 -3.000 17.310 1.00 89.38 191 VAL A N 1
ATOM 1401 C CA . VAL A 1 191 ? 1.565 -4.002 18.349 1.00 89.38 191 VAL A CA 1
ATOM 1402 C C . VAL A 1 191 ? 2.522 -3.475 19.419 1.00 89.38 191 VAL A C 1
ATOM 1404 O O . VAL A 1 191 ? 2.229 -3.597 20.608 1.00 89.38 191 VAL A O 1
ATOM 1407 N N . PHE A 1 192 ? 3.667 -2.910 19.030 1.00 90.12 192 PHE A N 1
ATOM 1408 C CA . PHE A 1 192 ? 4.760 -2.641 19.971 1.00 90.12 192 PHE A CA 1
ATOM 1409 C C . PHE A 1 192 ? 4.764 -1.217 20.526 1.00 90.12 192 PHE A C 1
ATOM 1411 O O . PHE A 1 192 ? 5.098 -1.026 21.697 1.00 90.12 192 PHE A O 1
ATOM 1418 N N . VAL A 1 193 ? 4.386 -0.223 19.718 1.00 91.94 193 VAL A N 1
ATOM 1419 C CA . VAL A 1 193 ? 4.439 1.190 20.121 1.00 91.94 193 VAL A CA 1
ATOM 1420 C C . VAL A 1 193 ? 3.109 1.624 20.722 1.00 91.94 193 VAL A C 1
ATOM 1422 O O . VAL A 1 193 ? 3.072 2.086 21.861 1.00 91.94 193 VAL A O 1
ATOM 1425 N N . TRP A 1 194 ? 2.011 1.440 19.985 1.00 90.69 194 TRP A N 1
ATOM 1426 C CA . TRP A 1 194 ? 0.674 1.823 20.454 1.00 90.69 194 TRP A CA 1
ATOM 1427 C C . TRP A 1 194 ? 0.045 0.791 21.390 1.00 90.69 194 TRP A C 1
ATOM 1429 O O . TRP A 1 194 ? -0.847 1.141 22.159 1.00 90.69 194 TRP A O 1
ATOM 1439 N N . LYS A 1 195 ? 0.544 -0.453 21.382 1.00 89.62 195 LYS A N 1
ATOM 1440 C CA . LYS A 1 195 ? 0.069 -1.552 22.239 1.00 89.62 195 LYS A CA 1
ATOM 1441 C C . LYS A 1 195 ? -1.441 -1.770 22.118 1.00 89.62 195 LYS A C 1
ATOM 1443 O O . LYS A 1 195 ? -2.119 -2.036 23.110 1.00 89.62 195 LYS A O 1
ATOM 1448 N N . GLU A 1 196 ? -1.959 -1.695 20.892 1.00 87.06 196 GLU A N 1
ATOM 1449 C CA . GLU A 1 196 ? -3.400 -1.734 20.597 1.00 87.06 196 GLU A CA 1
ATOM 1450 C C . GLU A 1 196 ? -4.074 -3.022 21.087 1.00 87.06 196 GLU A C 1
ATOM 1452 O O . GLU A 1 196 ? -5.247 -3.020 21.445 1.00 87.06 196 GLU A O 1
ATOM 1457 N N . PHE A 1 197 ? -3.317 -4.119 21.167 1.00 87.62 197 PHE A N 1
ATOM 1458 C CA . PHE A 1 197 ? -3.807 -5.440 21.563 1.00 87.62 197 PHE A CA 1
ATOM 1459 C C . PHE A 1 197 ? -3.693 -5.745 23.060 1.00 87.62 197 PHE A C 1
ATOM 1461 O O . PHE A 1 197 ? -3.909 -6.890 23.456 1.00 87.62 197 PHE A O 1
ATOM 1468 N N . LYS A 1 198 ? -3.375 -4.752 23.903 1.00 86.38 198 LYS A N 1
ATOM 1469 C CA . LYS A 1 198 ? -3.220 -4.945 25.356 1.00 86.38 198 LYS A CA 1
ATOM 1470 C C . LYS A 1 198 ? -4.464 -5.558 26.012 1.00 86.38 198 LYS A C 1
ATOM 1472 O O . LYS A 1 198 ? -4.324 -6.436 26.856 1.00 86.38 198 LYS A O 1
ATOM 1477 N N . ASP A 1 199 ? -5.650 -5.132 25.582 1.00 87.62 199 ASP A N 1
ATOM 1478 C CA . ASP A 1 199 ? -6.938 -5.574 26.136 1.00 87.62 199 ASP A CA 1
ATOM 1479 C C . ASP A 1 199 ? -7.640 -6.618 25.241 1.00 87.62 199 ASP A C 1
ATOM 1481 O O . ASP A 1 199 ? -8.841 -6.864 25.362 1.00 87.62 199 ASP A O 1
ATOM 1485 N N . ALA A 1 200 ? -6.913 -7.218 24.292 1.00 87.94 200 ALA A N 1
ATOM 1486 C CA . ALA A 1 200 ? -7.468 -8.203 23.371 1.00 87.94 200 ALA A CA 1
ATOM 1487 C C . ALA A 1 200 ? -7.736 -9.552 24.058 1.00 87.94 200 ALA A C 1
ATOM 1489 O O . ALA A 1 200 ? -7.052 -9.951 25.001 1.00 87.94 200 ALA A O 1
ATOM 1490 N N . SER A 1 201 ? -8.706 -10.308 23.532 1.00 88.38 201 SER A N 1
ATOM 1491 C CA . SER A 1 201 ? -9.046 -11.630 24.084 1.00 88.38 201 SER A CA 1
ATOM 1492 C C . SER A 1 201 ? -7.858 -12.620 24.092 1.00 88.38 201 SER A C 1
ATOM 1494 O O . SER A 1 201 ? -6.934 -12.500 23.271 1.00 88.38 201 SER A O 1
ATOM 1496 N N . PRO A 1 202 ? -7.875 -13.648 24.967 1.00 87.00 202 PRO A N 1
ATOM 1497 C CA . PRO A 1 202 ? -6.818 -14.653 25.021 1.00 87.00 202 PRO A CA 1
ATOM 1498 C C . PRO A 1 202 ? -6.517 -15.302 23.658 1.00 87.00 202 PRO A C 1
ATOM 1500 O O . PRO A 1 202 ? -7.387 -15.523 22.806 1.00 87.00 202 PRO A O 1
ATOM 1503 N N . GLY A 1 203 ? -5.237 -15.594 23.427 1.00 85.69 203 GLY A N 1
ATOM 1504 C CA . GLY A 1 203 ? -4.752 -16.182 22.175 1.00 85.69 203 GLY A CA 1
ATOM 1505 C C . GLY A 1 203 ? -4.551 -15.193 21.020 1.00 85.69 203 GLY A C 1
ATOM 1506 O O . GLY A 1 203 ? -4.147 -15.627 19.944 1.00 85.69 203 GLY A O 1
ATOM 1507 N N . THR A 1 204 ? -4.783 -13.888 21.208 1.00 90.69 204 THR A N 1
ATOM 1508 C CA . THR A 1 204 ? -4.457 -12.862 20.192 1.00 90.69 204 THR A CA 1
ATOM 1509 C C . THR A 1 204 ? -2.954 -12.814 19.897 1.00 90.69 204 THR A C 1
ATOM 1511 O O . THR A 1 204 ? -2.565 -12.752 18.737 1.00 90.69 204 THR A O 1
ATOM 1514 N N . ASN A 1 205 ? -2.101 -12.992 20.911 1.00 90.88 205 ASN A N 1
ATOM 1515 C CA . ASN A 1 205 ? -0.642 -13.007 20.733 1.00 90.88 205 ASN A CA 1
ATOM 1516 C C . ASN A 1 205 ? -0.158 -14.106 19.774 1.00 90.88 205 ASN A C 1
ATOM 1518 O O . ASN A 1 205 ? 0.800 -13.889 19.040 1.00 90.88 205 ASN A O 1
ATOM 1522 N N . LYS A 1 206 ? -0.836 -15.266 19.732 1.00 93.88 206 LYS A N 1
ATOM 1523 C CA . LYS A 1 206 ? -0.517 -16.325 18.761 1.00 93.88 206 LYS A CA 1
ATOM 1524 C C . LYS A 1 206 ? -0.836 -15.879 17.332 1.00 93.88 206 LYS A C 1
ATOM 1526 O O . LYS A 1 206 ? -0.016 -16.091 16.451 1.00 93.88 206 LYS A O 1
ATOM 1531 N N . LEU A 1 207 ? -1.978 -15.216 17.117 1.00 93.50 207 LEU A N 1
ATOM 1532 C CA . LEU A 1 207 ? -2.348 -14.671 15.803 1.00 93.50 207 LEU A CA 1
ATOM 1533 C C . LEU A 1 207 ? -1.361 -13.600 15.341 1.00 93.50 207 LEU A C 1
ATOM 1535 O O . LEU A 1 207 ? -0.931 -13.639 14.195 1.00 93.50 207 LEU A O 1
ATOM 1539 N N . ILE A 1 208 ? -0.966 -12.694 16.238 1.00 92.81 208 ILE A N 1
ATOM 1540 C CA . ILE A 1 208 ? 0.019 -11.644 15.950 1.00 92.81 208 ILE A CA 1
ATOM 1541 C C . ILE A 1 208 ? 1.383 -12.257 15.603 1.00 92.81 208 ILE A C 1
ATOM 1543 O O . ILE A 1 208 ? 2.007 -11.863 14.621 1.00 92.81 208 ILE A O 1
ATOM 1547 N N . ALA A 1 209 ? 1.843 -13.254 16.366 1.00 94.69 209 ALA A N 1
ATOM 1548 C CA . ALA A 1 209 ? 3.100 -13.941 16.079 1.00 94.69 209 ALA A CA 1
ATOM 1549 C C . ALA A 1 209 ? 3.060 -14.666 14.721 1.00 94.69 209 ALA A C 1
ATOM 1551 O O . ALA A 1 209 ? 3.977 -14.515 13.916 1.00 94.69 209 ALA A O 1
ATOM 1552 N N . SER A 1 210 ? 1.978 -15.399 14.432 1.00 96.19 210 SER A N 1
ATOM 1553 C CA . SER A 1 210 ? 1.776 -16.053 13.134 1.00 96.19 210 SER A CA 1
ATOM 1554 C C . SER A 1 210 ? 1.697 -15.045 11.988 1.00 96.19 210 SER A C 1
ATOM 1556 O O . SER A 1 210 ? 2.288 -15.273 10.939 1.00 96.19 210 SER A O 1
ATOM 1558 N N . MET A 1 211 ? 1.025 -13.911 12.193 1.00 95.25 211 MET A N 1
ATOM 1559 C CA . MET A 1 211 ? 0.951 -12.818 11.225 1.00 95.25 211 MET A CA 1
ATOM 1560 C C . MET A 1 211 ? 2.347 -12.295 10.878 1.00 95.25 211 MET A C 1
ATOM 1562 O O . MET A 1 211 ? 2.679 -12.209 9.697 1.00 95.25 211 MET A O 1
ATOM 1566 N N . PHE A 1 212 ? 3.184 -11.983 11.874 1.00 95.19 212 PHE A N 1
ATOM 1567 C CA . PHE A 1 212 ? 4.549 -11.515 11.616 1.00 95.19 212 PHE A CA 1
ATOM 1568 C C . PHE A 1 212 ? 5.406 -12.571 10.925 1.00 95.19 212 PHE A C 1
ATOM 1570 O O . PHE A 1 212 ? 6.136 -12.238 9.995 1.00 95.19 212 PHE A O 1
ATOM 1577 N N . PHE A 1 213 ? 5.281 -13.841 11.317 1.00 97.00 213 PHE A N 1
ATOM 1578 C CA . PHE A 1 213 ? 5.977 -14.933 10.641 1.00 97.00 213 PHE A CA 1
ATOM 1579 C C . PHE A 1 213 ? 5.582 -15.024 9.159 1.00 97.00 213 PHE A C 1
ATOM 1581 O O . PHE A 1 213 ? 6.449 -15.103 8.290 1.00 97.00 213 PHE A O 1
ATOM 1588 N N . CYS A 1 214 ? 4.285 -14.937 8.854 1.00 96.94 214 CYS A N 1
ATOM 1589 C CA . CYS A 1 214 ? 3.782 -14.928 7.484 1.00 96.94 214 CYS A CA 1
ATOM 1590 C C . CYS A 1 214 ? 4.237 -13.689 6.696 1.00 96.94 214 CYS A C 1
ATOM 1592 O O . CYS A 1 214 ? 4.604 -13.832 5.533 1.00 96.94 214 CYS A O 1
ATOM 1594 N N . PHE A 1 215 ? 4.267 -12.495 7.300 1.00 95.00 215 PHE A N 1
ATOM 1595 C CA . PHE A 1 215 ? 4.783 -11.291 6.635 1.00 95.00 215 PHE A CA 1
ATOM 1596 C C . PHE A 1 215 ? 6.269 -11.414 6.308 1.00 95.00 215 PHE A C 1
ATOM 1598 O O . PHE A 1 215 ? 6.657 -11.207 5.162 1.00 95.00 215 PHE A O 1
ATOM 1605 N N . VAL A 1 216 ? 7.096 -11.772 7.293 1.00 95.94 216 VAL A N 1
ATOM 1606 C CA . VAL A 1 216 ? 8.548 -11.889 7.107 1.00 95.94 216 VAL A CA 1
ATOM 1607 C C . VAL A 1 216 ? 8.867 -12.992 6.101 1.00 95.94 216 VAL A C 1
ATOM 1609 O O . VAL A 1 216 ? 9.618 -12.751 5.161 1.00 95.94 216 VAL A O 1
ATOM 1612 N N . GLY A 1 217 ? 8.251 -14.169 6.241 1.00 97.06 217 GLY A N 1
ATOM 1613 C CA . GLY A 1 217 ? 8.424 -15.274 5.298 1.00 97.06 217 GLY A CA 1
ATOM 1614 C C . GLY A 1 217 ? 7.925 -14.930 3.893 1.00 97.06 217 GLY A C 1
ATOM 1615 O O . GLY A 1 217 ? 8.610 -15.200 2.911 1.00 97.06 217 GLY A O 1
ATOM 1616 N N . GLY A 1 218 ? 6.766 -14.278 3.786 1.00 96.69 218 GLY A N 1
ATOM 1617 C CA . GLY A 1 218 ? 6.191 -13.857 2.511 1.00 96.69 218 GLY A CA 1
ATOM 1618 C C . GLY A 1 218 ? 7.059 -12.837 1.779 1.00 96.69 218 GLY A C 1
ATOM 1619 O O . GLY A 1 218 ? 7.358 -13.020 0.601 1.00 96.69 218 GLY A O 1
ATOM 1620 N N . LEU A 1 219 ? 7.529 -11.802 2.481 1.00 95.31 219 LEU A N 1
ATOM 1621 C CA . LEU A 1 219 ? 8.441 -10.804 1.918 1.00 95.31 219 LEU A CA 1
ATOM 1622 C C . LEU A 1 219 ? 9.798 -11.419 1.559 1.00 95.31 219 LEU A C 1
ATOM 1624 O O . LEU A 1 219 ? 10.309 -11.140 0.479 1.00 95.31 219 LEU A O 1
ATOM 1628 N N . ALA A 1 220 ? 10.354 -12.293 2.404 1.00 96.31 220 ALA A N 1
ATOM 1629 C CA . ALA A 1 220 ? 11.599 -12.997 2.102 1.00 96.31 220 ALA A CA 1
ATOM 1630 C C . ALA A 1 220 ? 11.481 -13.825 0.815 1.00 96.31 220 ALA A C 1
ATOM 1632 O O . ALA A 1 220 ? 12.354 -13.743 -0.043 1.00 96.31 220 ALA A O 1
ATOM 1633 N N . LEU A 1 221 ? 10.380 -14.558 0.630 1.00 97.00 221 LEU A N 1
ATOM 1634 C CA . LEU A 1 221 ? 1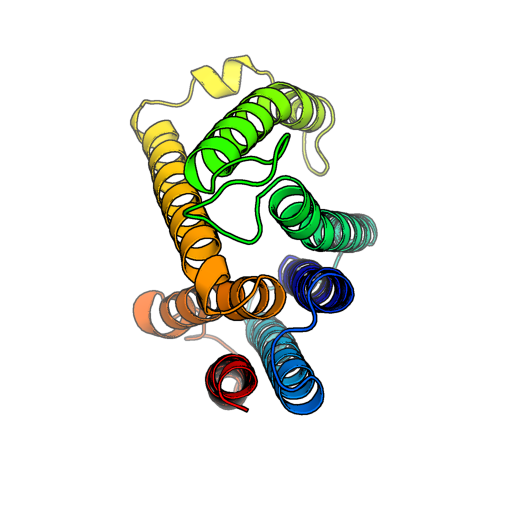0.132 -15.313 -0.600 1.00 97.00 221 LEU A CA 1
ATOM 1635 C C . LEU A 1 221 ? 9.961 -14.402 -1.817 1.00 97.00 221 LEU A C 1
ATOM 1637 O O . LEU A 1 221 ? 10.523 -14.697 -2.864 1.00 97.00 221 LEU A O 1
ATOM 1641 N N . ILE A 1 222 ? 9.257 -13.273 -1.689 1.00 95.44 222 ILE A N 1
ATOM 1642 C CA . ILE A 1 222 ? 9.144 -12.290 -2.780 1.00 95.44 222 ILE A CA 1
ATOM 1643 C C . ILE A 1 222 ? 10.534 -11.778 -3.200 1.00 95.44 222 ILE A C 1
ATOM 1645 O O . ILE A 1 222 ? 10.793 -11.647 -4.394 1.00 95.44 222 ILE A O 1
ATOM 1649 N N . ILE A 1 223 ? 11.445 -11.534 -2.249 1.00 93.81 223 ILE A N 1
ATOM 1650 C CA . ILE A 1 223 ? 12.837 -11.150 -2.544 1.00 93.81 223 ILE A CA 1
ATOM 1651 C C . ILE A 1 223 ? 13.584 -12.303 -3.227 1.00 93.81 223 ILE A C 1
ATOM 1653 O O . ILE A 1 223 ? 14.200 -12.101 -4.272 1.00 93.81 223 ILE A O 1
ATOM 1657 N N . ILE A 1 224 ? 13.516 -13.513 -2.662 1.00 95.19 224 ILE A N 1
ATOM 1658 C CA . ILE A 1 224 ? 14.206 -14.705 -3.183 1.00 95.19 224 ILE A CA 1
ATOM 1659 C C . ILE A 1 224 ? 13.742 -15.034 -4.601 1.00 95.19 224 ILE A C 1
ATOM 1661 O O . ILE A 1 224 ? 14.566 -15.431 -5.417 1.00 95.19 224 ILE A O 1
ATOM 1665 N N . ALA A 1 225 ? 12.470 -14.794 -4.928 1.00 94.19 225 ALA A N 1
ATOM 1666 C CA . ALA A 1 225 ? 11.941 -15.009 -6.268 1.00 94.19 225 ALA A CA 1
ATOM 1667 C C . ALA A 1 225 ? 12.724 -14.246 -7.346 1.00 94.19 225 ALA A C 1
ATOM 1669 O O . ALA A 1 225 ? 12.759 -14.696 -8.483 1.00 94.19 225 ALA A O 1
ATOM 1670 N N . ARG A 1 226 ? 13.371 -13.116 -7.020 1.00 91.62 226 ARG A N 1
ATOM 1671 C CA . ARG A 1 226 ? 14.232 -12.392 -7.971 1.00 91.62 226 ARG A CA 1
ATOM 1672 C C . ARG A 1 226 ? 15.575 -13.084 -8.207 1.00 91.62 226 ARG A C 1
ATOM 1674 O O . ARG A 1 226 ? 16.154 -12.913 -9.275 1.00 91.62 226 ARG A O 1
ATOM 1681 N N . LEU A 1 227 ? 16.086 -13.785 -7.199 1.00 89.38 227 LEU A N 1
ATOM 1682 C CA . LEU A 1 227 ? 17.420 -14.392 -7.191 1.00 89.38 227 LEU A CA 1
ATOM 1683 C C . LEU A 1 227 ? 17.459 -15.762 -7.882 1.00 89.38 227 LEU A C 1
ATOM 1685 O O . LEU A 1 227 ? 18.543 -16.293 -8.109 1.00 89.38 227 LEU A O 1
ATOM 1689 N N . THR A 1 228 ? 16.292 -16.326 -8.188 1.00 77.25 228 THR A N 1
ATOM 1690 C CA . THR A 1 228 ? 16.095 -17.656 -8.779 1.00 77.25 228 THR A CA 1
ATOM 1691 C C . THR A 1 228 ? 15.333 -17.550 -10.085 1.00 77.25 228 THR A C 1
ATOM 1693 O O . THR A 1 228 ? 15.691 -18.272 -11.033 1.00 77.25 228 THR A O 1
#

Radius of gyration: 19.27 Å; chains: 1; bounding box: 43×47×54 Å

Sequence (228 aa):
GMSVAFPVGIGIALVLGVILNYKVTPIGNPIILFLGVALVVAAIILDAAAYKKLPNQAKGVSTKGLALSVLCGVLMGFFYRFVASSMSTDFINLETGKLSPYTAVFIFSVGVFVSNFIVNTIVMKKPFVGKPVSISQYFKGGLRIHSFGILGGIIWCVGMSFSIIASGQAGFAISYGLGQGATMIAALWGVFVWKEFKDASPGTNKLIASMFFCFVGGLALIIIARLT

Secondary structure (DSSP, 8-state):
-HHHHHHHHHHHHHHHHHHHHHHHS--S-HHHHHHHHHHHHHHHHHHHHHHTTSTT--S---HHHHHHHHHHHHHHHHHHHHHHHHB-S-SSSPPTTPBPHHHHHHHHHHHHHHHHHHHHHHHHHS-SSS----HHHHHTS-HHHHHHHHHHHHHHHHHHHHHHHHHHHH-HHHHHHHTTHHHHHHHHIIIIIS-TTTTPPTTHHHHHHHHHHHHHHHHHHHHHHHH-

Organism: NCBI:txid412755